Protein AF-A0A951FYC4-F1 (afdb_monomer)

Foldseek 3Di:
DDDDDDDDDDDDDDDDDDDDDDDDDDDDDDDDDDDDDPDDPDPPPDPPDDPPVCNVADLDPDDPPWDWFAFPLRFIDTHDPQKAWDDDDHRKTKIFRADPPPRHGAEIEIEHEDDPDDDLVCCQPCVQVVCVVVPKAPKDFPDWDGQRRHNFFGWIWTQIWIDDPPDTYGYTYIHTAGPPGD

Solvent-accessible surface area (backbone atoms only — not comparable to full-atom values): 11518 Å² total; per-residue (Å²): 142,82,88,82,78,90,80,86,82,86,81,88,83,79,88,86,83,90,78,90,83,83,87,86,80,90,83,82,88,80,88,76,86,75,75,86,71,80,82,72,82,71,72,74,76,75,77,84,66,71,56,78,96,46,58,86,63,58,54,55,84,72,60,92,78,46,47,77,39,65,24,72,80,71,26,60,46,77,39,56,71,85,46,42,78,49,94,62,62,93,47,35,28,33,34,33,32,60,37,85,88,79,69,42,60,55,36,38,38,38,41,32,58,78,85,72,91,60,40,62,84,47,35,76,54,47,54,61,55,49,42,49,73,76,64,39,40,76,75,40,81,77,44,69,51,59,81,41,57,41,66,42,28,36,27,15,36,28,32,36,32,36,30,53,102,85,51,58,43,36,33,40,44,28,44,42,45,36,72,69,80,126

Radius of gyration: 23.49 Å; Cα contacts (8 Å, |Δi|>4): 289; chains: 1; bounding box: 59×52×69 Å

pLDDT: mean 77.92, std 20.23, range [31.39, 98.19]

Sequence (182 aa):
MARKRMAWLIVLGCLLGAGCGTAATRSTTTRSARAPSPAASGTPPAASGTPPAFAWLRPEPPPPGWTLARLRAGNTLAVPPGWRRIRADAGTASAARVDAASGLIAEYLNATPQQGEETLQNWSRFRPDHNLDEGDRHEQVLAAARALRFRSGSGSCVIDRYRTSRAGYQEIACLVRGARGE

Secondary structure (DSSP, 8-state):
--PPPP---------------------------PPPPP----PPPP--PPPGGGTT--SSPPPTT-EEEEPTTS-EEEE-TT-EE----TT-EEEEEE-TTT-SEEEEEEEE---SS--TTTHHHHHHHHHHHTT-EEEEEEEEEEEEEETTEEEEEEEEEEE-SS-EEEEEEEEEEESS--

Mean predicted aligned error: 14.02 Å

Nearest PDB structures (foldseek):
  6h5o-assembly2_B  TM=5.290E-01  e=9.966E+00  Staphylococcus aureus subsp. aureus Mu50
  4o8s-assembly1_A  TM=3.476E-01  e=3.455E+00  Helicobacter pylori J99

Structure (mmCIF, N/CA/C/O backbone):
data_AF-A0A951FYC4-F1
#
_entry.id   AF-A0A951FYC4-F1
#
loop_
_atom_site.group_PDB
_atom_site.id
_atom_site.type_symbol
_atom_site.label_atom_id
_atom_site.label_alt_id
_atom_site.label_comp_id
_atom_site.label_asym_id
_atom_site.label_entity_id
_atom_site.label_seq_id
_atom_site.pdbx_PDB_ins_code
_atom_site.Cartn_x
_atom_site.Cartn_y
_atom_site.Cartn_z
_atom_site.occupancy
_atom_site.B_iso_or_equiv
_atom_site.auth_seq_id
_atom_site.auth_comp_id
_atom_site.auth_asym_id
_atom_site.auth_atom_id
_atom_site.pdbx_PDB_model_num
ATOM 1 N N . MET A 1 1 ? -7.152 5.915 -26.554 1.00 39.88 1 MET A N 1
ATOM 2 C CA . MET A 1 1 ? -8.381 5.628 -25.780 1.00 39.88 1 MET A CA 1
ATOM 3 C C . MET A 1 1 ? -8.757 4.175 -26.006 1.00 39.88 1 MET A C 1
ATOM 5 O O . MET A 1 1 ? -9.041 3.816 -27.135 1.00 39.88 1 MET A O 1
ATOM 9 N N . ALA A 1 2 ? -8.731 3.345 -24.969 1.00 32.06 2 ALA A N 1
ATOM 10 C CA . ALA A 1 2 ? -9.286 1.996 -25.013 1.00 32.06 2 ALA A CA 1
ATOM 11 C C . ALA A 1 2 ? -9.835 1.691 -23.617 1.00 32.06 2 ALA A C 1
ATOM 13 O O . ALA A 1 2 ? -9.082 1.528 -22.662 1.00 32.06 2 ALA A O 1
ATOM 14 N N . ARG A 1 3 ? -11.163 1.734 -23.494 1.00 40.56 3 ARG A N 1
ATOM 15 C CA . ARG A 1 3 ? -11.895 1.376 -22.279 1.00 40.56 3 ARG A CA 1
ATOM 16 C C . ARG A 1 3 ? -11.886 -0.149 -22.192 1.00 40.56 3 ARG A C 1
ATOM 18 O O . ARG A 1 3 ? -12.443 -0.785 -23.083 1.00 40.56 3 ARG A O 1
ATOM 25 N N . LYS A 1 4 ? -11.290 -0.739 -21.156 1.00 31.39 4 LYS A N 1
ATOM 26 C CA . LYS A 1 4 ? -11.557 -2.141 -20.813 1.00 31.39 4 LYS A CA 1
ATOM 27 C C . LYS A 1 4 ? -12.491 -2.163 -19.612 1.00 31.39 4 LYS A C 1
ATOM 29 O O . LYS A 1 4 ? -12.256 -1.502 -18.608 1.00 31.39 4 LYS A O 1
ATOM 34 N N . ARG A 1 5 ? -13.637 -2.790 -19.856 1.00 41.12 5 ARG A N 1
ATOM 35 C CA . ARG A 1 5 ? -14.834 -2.823 -19.025 1.00 41.12 5 ARG A CA 1
ATOM 36 C C . ARG A 1 5 ? -14.630 -3.798 -17.865 1.00 41.12 5 ARG A C 1
ATOM 38 O O . ARG A 1 5 ? -14.057 -4.862 -18.074 1.00 41.12 5 ARG A O 1
ATOM 45 N N . MET A 1 6 ? -15.156 -3.424 -16.699 1.00 38.31 6 MET A N 1
ATOM 46 C CA . MET A 1 6 ? -15.494 -4.326 -15.596 1.00 38.31 6 MET A CA 1
ATOM 47 C C . MET A 1 6 ? -16.263 -5.536 -16.133 1.00 38.31 6 MET A C 1
ATOM 49 O O . MET A 1 6 ? -17.254 -5.364 -16.845 1.00 38.31 6 MET A O 1
ATOM 53 N N . ALA A 1 7 ? -15.832 -6.733 -15.755 1.00 34.06 7 ALA A N 1
ATOM 54 C CA . ALA A 1 7 ? -16.628 -7.945 -15.854 1.00 34.06 7 ALA A CA 1
ATOM 55 C C . ALA A 1 7 ? -16.659 -8.579 -14.462 1.00 34.06 7 ALA A C 1
ATOM 57 O O . ALA A 1 7 ? -15.736 -9.273 -14.054 1.00 34.06 7 ALA A O 1
ATOM 58 N N . TRP A 1 8 ? -17.724 -8.260 -13.731 1.00 33.25 8 TRP A N 1
ATOM 59 C CA . TRP A 1 8 ? -18.180 -9.026 -12.582 1.00 33.25 8 TRP A CA 1
ATOM 60 C C . TRP A 1 8 ? -18.703 -10.365 -13.104 1.00 33.25 8 TRP A C 1
ATOM 62 O O . TRP A 1 8 ? -19.592 -10.373 -13.958 1.00 33.25 8 TRP A O 1
ATOM 72 N N . LEU A 1 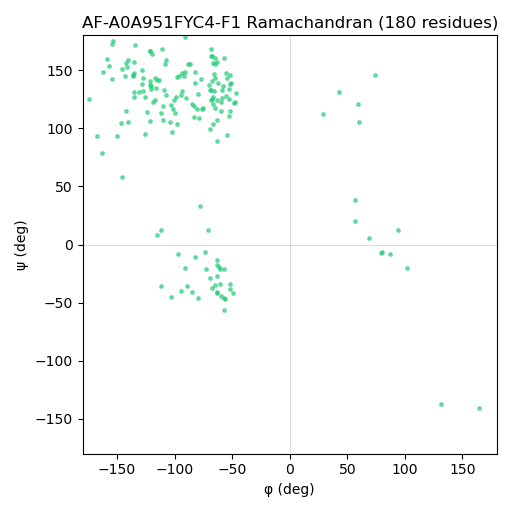9 ? -18.177 -11.482 -12.607 1.00 38.91 9 LEU A N 1
ATOM 73 C CA . LEU A 1 9 ? -18.797 -12.788 -12.803 1.00 38.91 9 LEU A CA 1
ATOM 74 C C . LEU A 1 9 ? -19.497 -13.197 -11.510 1.00 38.91 9 LEU A C 1
ATOM 76 O O . LEU A 1 9 ? -18.878 -13.563 -10.518 1.00 38.91 9 LEU A O 1
ATOM 80 N N . ILE A 1 10 ? -20.820 -13.091 -11.569 1.00 38.84 10 ILE A N 1
ATOM 81 C CA . ILE A 1 10 ? -21.780 -13.707 -10.661 1.00 38.84 10 ILE A CA 1
ATOM 82 C C . ILE A 1 10 ? -21.709 -15.219 -10.892 1.00 38.84 10 ILE A C 1
ATOM 84 O O . ILE A 1 10 ? -21.934 -15.667 -12.016 1.00 38.84 10 ILE A O 1
ATOM 88 N N . VAL A 1 11 ? -21.468 -16.009 -9.843 1.00 41.84 11 VAL A N 1
ATOM 89 C CA . VAL A 1 11 ? -21.809 -17.437 -9.855 1.00 41.84 11 VAL A CA 1
ATOM 90 C C . VAL A 1 11 ? -22.976 -17.663 -8.908 1.00 41.84 11 VAL A C 1
ATOM 92 O O . VAL A 1 11 ? -22.861 -17.609 -7.687 1.00 41.84 11 VAL A O 1
ATOM 95 N N . LEU A 1 12 ? -24.123 -17.898 -9.537 1.00 40.50 12 LEU A N 1
ATOM 96 C CA . LEU A 1 12 ? -25.346 -18.415 -8.954 1.00 40.50 12 LEU A CA 1
ATOM 97 C C . LEU A 1 12 ? -25.193 -19.943 -8.831 1.00 40.50 12 LEU A C 1
ATOM 99 O O . LEU A 1 12 ? -25.065 -20.626 -9.845 1.00 40.50 12 LEU A O 1
ATOM 103 N N . GLY A 1 13 ? -25.202 -20.476 -7.609 1.00 34.25 13 GLY A N 1
ATOM 104 C CA . GLY A 1 13 ? -25.234 -21.915 -7.331 1.00 34.25 13 GLY A CA 1
ATOM 105 C C . GLY A 1 13 ? -26.465 -22.260 -6.498 1.00 34.25 13 GLY A C 1
ATOM 106 O O . GLY A 1 13 ? -26.537 -21.920 -5.322 1.00 34.25 13 GLY A O 1
ATOM 107 N N . CYS A 1 14 ? -27.452 -22.880 -7.137 1.00 33.66 14 CYS A N 1
ATOM 108 C CA . CYS A 1 14 ? -28.755 -23.254 -6.593 1.00 33.66 14 CYS A CA 1
ATOM 109 C C . CYS A 1 14 ? -28.760 -24.702 -6.053 1.00 33.66 14 CYS A C 1
ATOM 111 O O . CYS A 1 14 ? -28.178 -25.567 -6.701 1.00 33.66 14 CYS A O 1
ATOM 113 N N . LEU A 1 15 ? -29.565 -24.937 -4.995 1.00 42.94 15 LEU A N 1
ATOM 114 C CA . LEU A 1 15 ? -30.260 -26.198 -4.622 1.00 42.94 15 LEU A CA 1
ATOM 115 C C . LEU A 1 15 ? -29.380 -27.334 -4.036 1.00 42.94 15 LEU A C 1
ATOM 117 O O . LEU A 1 15 ? -28.251 -27.518 -4.452 1.00 42.94 15 LEU A O 1
ATOM 121 N N . LEU A 1 16 ? -29.784 -28.198 -3.094 1.00 44.47 16 LEU A N 1
ATOM 122 C CA . LEU A 1 16 ? -31.005 -28.489 -2.325 1.00 44.47 16 LEU A CA 1
ATOM 123 C C . LEU A 1 16 ? -30.555 -29.339 -1.113 1.00 44.47 16 LEU A C 1
ATOM 125 O O . LEU A 1 16 ? -29.640 -30.148 -1.239 1.00 44.47 16 LEU A O 1
ATOM 129 N N . GLY A 1 17 ? -31.228 -29.226 0.031 1.00 40.28 17 GLY A N 1
ATOM 130 C CA . GLY A 1 17 ? -31.006 -30.112 1.175 1.00 40.28 17 GLY A CA 1
ATOM 131 C C . GLY A 1 17 ? -32.162 -30.019 2.159 1.00 40.28 17 GLY A C 1
ATOM 132 O O . GLY A 1 17 ? -32.085 -29.298 3.147 1.00 40.28 17 GLY A O 1
ATOM 133 N N . ALA A 1 18 ? -33.262 -30.699 1.836 1.00 50.31 18 ALA A N 1
ATOM 134 C CA . ALA A 1 18 ? -34.419 -30.847 2.705 1.00 50.31 18 ALA A CA 1
ATOM 135 C C . ALA A 1 18 ? -34.077 -31.745 3.905 1.00 50.31 18 ALA A C 1
ATOM 137 O O . ALA A 1 18 ? -33.536 -32.835 3.736 1.00 50.31 18 ALA A O 1
ATOM 138 N N . GLY A 1 19 ? -34.451 -31.310 5.106 1.00 41.88 19 GLY A N 1
ATOM 139 C CA . GLY A 1 19 ? -34.405 -32.117 6.321 1.00 41.88 19 GLY A CA 1
ATOM 140 C C . GLY A 1 19 ? -35.500 -31.669 7.280 1.00 41.88 19 GLY A C 1
ATOM 141 O O . GLY A 1 19 ? -35.320 -30.717 8.033 1.00 41.88 19 GLY A O 1
ATOM 142 N N . CYS A 1 20 ? -36.656 -32.332 7.209 1.00 47.81 20 CYS A N 1
ATOM 143 C CA . CYS A 1 20 ? -37.725 -32.242 8.201 1.00 47.81 20 CYS A CA 1
ATOM 144 C C . CYS A 1 20 ? -37.296 -32.933 9.503 1.00 47.81 20 CYS A C 1
ATOM 146 O O . CYS A 1 20 ? -36.778 -34.045 9.472 1.00 47.81 20 CYS A O 1
ATOM 148 N N . GLY A 1 21 ? -37.591 -32.311 10.642 1.00 40.31 21 GLY A N 1
ATOM 149 C CA . GLY A 1 21 ? -37.465 -32.924 11.962 1.00 40.31 21 GLY A CA 1
ATOM 150 C C . GLY A 1 21 ? -38.166 -32.073 13.013 1.00 40.31 21 GLY A C 1
ATOM 151 O O . GLY A 1 21 ? -37.601 -31.114 13.528 1.00 40.31 21 GLY A O 1
ATOM 152 N N . THR A 1 22 ? -39.427 -32.389 13.292 1.00 53.50 22 THR A N 1
ATOM 153 C CA . THR A 1 22 ? -40.259 -31.729 14.303 1.00 53.50 22 THR A CA 1
ATOM 154 C C . THR A 1 22 ? -40.006 -32.258 15.715 1.00 53.50 22 THR A C 1
ATOM 156 O O . THR A 1 22 ? -39.972 -33.463 15.925 1.00 53.50 22 THR A O 1
ATOM 159 N N . ALA A 1 23 ? -39.983 -31.308 16.655 1.00 48.22 23 ALA A N 1
ATOM 160 C CA . ALA A 1 23 ? -40.549 -31.331 18.009 1.00 48.22 23 ALA A CA 1
ATOM 161 C C . ALA A 1 23 ? -40.102 -32.395 19.037 1.00 48.22 23 ALA A C 1
ATOM 163 O O . ALA A 1 23 ? -40.441 -33.566 18.937 1.00 48.22 23 ALA A O 1
ATOM 164 N N . ALA A 1 24 ? -39.572 -31.913 20.169 1.00 46.91 24 ALA A N 1
ATOM 165 C CA . ALA A 1 24 ? -40.014 -32.349 21.497 1.00 46.91 24 ALA A CA 1
ATOM 166 C C . ALA A 1 24 ? -39.738 -31.261 22.549 1.00 46.91 24 ALA A C 1
ATOM 168 O O . ALA A 1 24 ? -38.753 -30.530 22.496 1.00 46.91 24 ALA A O 1
ATOM 169 N N . THR A 1 25 ? -40.674 -31.140 23.482 1.00 49.16 25 THR A N 1
ATOM 170 C CA . THR A 1 25 ? -40.820 -30.074 24.476 1.00 49.16 25 THR A CA 1
ATOM 171 C C . THR A 1 25 ? -40.233 -30.500 25.828 1.00 49.16 25 THR A C 1
ATOM 173 O O . THR A 1 25 ? -40.405 -31.648 26.206 1.00 49.16 25 THR A O 1
ATOM 176 N N . ARG A 1 26 ? -39.632 -29.531 26.545 1.00 52.72 26 ARG A N 1
ATOM 177 C CA . ARG A 1 26 ? -39.390 -29.398 28.009 1.00 52.72 26 ARG A CA 1
ATOM 178 C C . ARG A 1 26 ? -38.911 -30.624 28.809 1.00 52.72 26 ARG A C 1
ATOM 180 O O . ARG A 1 26 ? -39.625 -31.610 28.919 1.00 52.72 26 ARG A O 1
ATOM 187 N N . SER A 1 27 ? -37.860 -30.423 29.615 1.00 47.81 27 SER A N 1
ATOM 188 C CA . SER A 1 27 ? -37.965 -30.457 31.091 1.00 47.81 27 SER A CA 1
ATOM 189 C C . SER A 1 27 ? -36.658 -30.064 31.801 1.00 47.81 27 SER A C 1
ATOM 191 O O . SER A 1 27 ? -35.603 -30.634 31.567 1.00 47.81 27 SER A O 1
ATOM 193 N N . THR A 1 28 ? -36.804 -29.068 32.677 1.00 44.47 28 THR A N 1
ATOM 194 C CA . THR A 1 28 ? -36.342 -29.023 34.076 1.00 44.47 28 THR A CA 1
ATOM 195 C C . THR A 1 28 ? -34.848 -29.161 34.405 1.00 44.47 28 THR A C 1
ATOM 197 O O . THR A 1 28 ? -34.277 -30.240 34.471 1.00 44.47 28 THR A O 1
ATOM 200 N N . THR A 1 29 ? -34.277 -28.004 34.750 1.00 51.00 29 THR A N 1
ATOM 201 C CA . THR A 1 29 ? -33.436 -27.721 35.925 1.00 51.00 29 THR A CA 1
ATOM 202 C C . THR A 1 29 ? -32.599 -28.863 36.511 1.00 51.00 29 THR A C 1
ATOM 204 O O . THR A 1 29 ? -33.091 -29.705 37.258 1.00 51.00 29 THR A O 1
ATOM 207 N N . THR A 1 30 ? -31.276 -28.743 36.394 1.00 51.38 30 THR A N 1
ATOM 208 C CA . THR A 1 30 ? -30.379 -29.134 37.491 1.00 51.38 30 THR A CA 1
ATOM 209 C C . THR A 1 30 ? -29.249 -28.117 37.595 1.00 51.38 30 THR A C 1
ATOM 211 O O . THR A 1 30 ? -28.349 -28.037 36.763 1.00 51.38 30 THR A O 1
ATOM 214 N N . ARG A 1 31 ? -29.347 -27.274 38.623 1.00 54.66 31 ARG A N 1
ATOM 215 C CA . ARG A 1 31 ? -28.331 -26.309 39.038 1.00 54.66 31 ARG A CA 1
ATOM 216 C C . ARG A 1 31 ? -27.149 -27.091 39.613 1.00 54.66 31 ARG A C 1
ATOM 218 O O . ARG A 1 31 ? -27.204 -27.502 40.767 1.00 54.66 31 ARG A O 1
ATOM 225 N N . SER A 1 32 ? -26.100 -27.300 38.820 1.00 59.19 32 SER A N 1
ATOM 226 C CA . SER A 1 32 ? -24.826 -27.811 39.331 1.00 59.19 32 SER A CA 1
ATOM 227 C C . SER A 1 32 ? -24.019 -26.639 39.888 1.00 59.19 32 SER A C 1
ATOM 229 O O . SER A 1 32 ? -23.606 -25.741 39.152 1.00 59.19 32 SER A O 1
ATOM 231 N N . ALA A 1 33 ? -23.872 -26.604 41.211 1.00 59.19 33 ALA A N 1
ATOM 232 C CA . ALA A 1 33 ? -23.039 -25.637 41.905 1.00 59.19 33 ALA A CA 1
ATOM 233 C C . ALA A 1 33 ? -21.568 -25.900 41.550 1.00 59.19 33 ALA A C 1
ATOM 235 O O . ALA A 1 33 ? -20.957 -26.845 42.045 1.00 59.19 33 ALA A O 1
ATOM 236 N N . ARG A 1 34 ? -20.995 -25.065 40.676 1.00 52.12 34 ARG A N 1
ATOM 237 C CA . ARG A 1 34 ? -19.552 -25.050 40.427 1.00 52.12 34 ARG A CA 1
ATOM 238 C C . ARG A 1 34 ? -18.886 -24.197 41.504 1.00 52.12 34 ARG A C 1
ATOM 240 O O . ARG A 1 34 ? -19.194 -23.016 41.640 1.00 52.12 34 ARG A O 1
ATOM 247 N N . ALA A 1 35 ? -17.995 -24.824 42.265 1.00 62.28 35 ALA A N 1
ATOM 248 C CA . ALA A 1 35 ? -17.129 -24.178 43.243 1.00 62.28 35 ALA A CA 1
ATOM 249 C C . ALA A 1 35 ? -16.359 -22.991 42.621 1.00 62.28 35 ALA A C 1
ATOM 251 O O . ALA A 1 35 ? -15.985 -23.066 41.444 1.00 62.28 35 ALA A O 1
ATOM 252 N N . PRO A 1 36 ? -16.091 -21.912 43.379 1.00 53.03 36 PRO A N 1
ATOM 253 C CA . PRO A 1 36 ? -15.273 -20.813 42.887 1.00 53.03 36 PRO A CA 1
ATOM 254 C C . PRO A 1 36 ? -13.847 -21.317 42.637 1.00 53.03 36 PRO A C 1
ATOM 256 O O . PRO A 1 36 ? -13.161 -21.776 43.548 1.00 53.03 36 PRO A O 1
ATOM 259 N N . SER A 1 37 ? -13.406 -21.261 41.381 1.00 58.69 37 SER A N 1
ATOM 260 C CA . SER A 1 37 ? -11.986 -21.389 41.051 1.00 58.69 37 SER A CA 1
ATOM 261 C C . SER A 1 37 ? -11.246 -20.159 41.590 1.00 58.69 37 SER A C 1
ATOM 263 O O . SER A 1 37 ? -11.798 -19.058 41.509 1.00 58.69 37 SER A O 1
ATOM 265 N N . PRO A 1 38 ? -10.027 -20.307 42.139 1.00 53.44 38 PRO A N 1
ATOM 266 C CA . PRO A 1 38 ? -9.243 -19.160 42.569 1.00 53.44 38 PRO A CA 1
ATOM 267 C C . PRO A 1 38 ? -9.013 -18.249 41.365 1.00 53.44 38 PRO A C 1
ATOM 269 O O . PRO A 1 38 ? -8.685 -18.719 40.273 1.00 53.44 38 PRO A O 1
ATOM 272 N N . ALA A 1 39 ? -9.241 -16.951 41.565 1.00 54.62 39 ALA A N 1
ATOM 273 C CA . ALA A 1 39 ? -8.958 -15.930 40.576 1.00 54.62 39 ALA A CA 1
ATOM 274 C C . ALA A 1 39 ? -7.501 -16.087 40.127 1.00 54.62 39 ALA A C 1
ATOM 276 O O . ALA A 1 39 ? -6.573 -15.852 40.898 1.00 54.62 39 ALA A O 1
ATOM 277 N N . ALA A 1 40 ? -7.306 -16.518 38.880 1.00 58.69 40 ALA A N 1
ATOM 278 C CA . ALA A 1 40 ? -6.031 -16.349 38.222 1.00 58.69 40 ALA A CA 1
ATOM 279 C C . ALA A 1 40 ? -5.778 -14.842 38.190 1.00 58.69 40 ALA A C 1
ATOM 281 O O . ALA A 1 40 ? -6.546 -14.099 37.575 1.00 58.69 40 ALA A O 1
ATOM 282 N N . SER A 1 41 ? -4.743 -14.397 38.899 1.00 52.25 41 SER A N 1
ATOM 283 C CA . SER A 1 41 ? -4.171 -13.068 38.745 1.00 52.25 41 SER A CA 1
ATOM 284 C C . SER A 1 41 ? -3.812 -12.907 37.274 1.00 52.25 41 SER A C 1
ATOM 286 O O . SER A 1 41 ? -2.773 -13.381 36.819 1.00 52.25 41 SER A O 1
ATOM 288 N N . GLY A 1 42 ? -4.729 -12.323 36.506 1.00 47.38 42 GLY A N 1
ATOM 289 C CA . GLY A 1 42 ? -4.512 -12.029 35.107 1.00 47.38 42 GLY A CA 1
ATOM 290 C C . GLY A 1 42 ? -3.377 -11.029 35.034 1.00 47.38 42 GLY A C 1
ATOM 291 O O . GLY A 1 42 ? -3.554 -9.863 35.381 1.00 47.38 42 GLY A O 1
ATOM 292 N N . THR A 1 43 ? -2.206 -11.480 34.592 1.00 55.97 43 THR A N 1
ATOM 293 C CA . THR A 1 43 ? -1.240 -10.581 33.972 1.00 55.97 43 THR A CA 1
ATOM 294 C C . THR A 1 43 ? -2.025 -9.772 32.938 1.00 55.97 43 THR A C 1
ATOM 296 O O . THR A 1 43 ? -2.684 -10.390 32.093 1.00 55.97 43 THR A O 1
ATOM 299 N N . PRO A 1 44 ? -2.053 -8.428 33.016 1.00 53.16 44 PRO A N 1
ATOM 300 C CA . PRO A 1 44 ? -2.730 -7.644 31.996 1.00 53.16 44 PRO A CA 1
ATOM 301 C C . PRO A 1 44 ? -2.172 -8.078 30.637 1.00 53.16 44 PRO A C 1
ATOM 303 O O . PRO A 1 44 ? -0.952 -8.250 30.528 1.00 53.16 44 PRO A O 1
ATOM 306 N N . PRO A 1 45 ? -3.023 -8.326 29.623 1.00 54.34 45 PRO A N 1
ATOM 307 C CA . PRO A 1 45 ? -2.525 -8.678 28.305 1.00 54.34 45 PRO A CA 1
ATOM 308 C C . PRO A 1 45 ? -1.523 -7.601 27.904 1.00 54.34 45 PRO A C 1
ATOM 310 O O . PRO A 1 45 ? -1.835 -6.409 27.983 1.00 54.34 45 PRO A O 1
ATOM 313 N N . ALA A 1 46 ? -0.304 -8.020 27.550 1.00 53.62 46 ALA A N 1
ATOM 314 C CA . ALA A 1 46 ? 0.695 -7.114 27.010 1.00 53.62 46 ALA A CA 1
ATOM 315 C C . ALA A 1 46 ? 0.003 -6.288 25.926 1.00 53.62 46 ALA A C 1
ATOM 317 O O . ALA A 1 46 ? -0.624 -6.862 25.032 1.00 53.62 46 ALA A O 1
ATOM 318 N N . ALA A 1 47 ? 0.028 -4.960 26.061 1.00 55.25 47 ALA A N 1
ATOM 319 C CA . ALA A 1 47 ? -0.586 -4.084 25.080 1.00 55.25 47 ALA A CA 1
ATOM 320 C C . ALA A 1 47 ? -0.040 -4.489 23.708 1.00 55.25 47 ALA A C 1
ATOM 322 O O . ALA A 1 47 ? 1.169 -4.418 23.484 1.00 55.25 47 ALA A O 1
ATOM 323 N N . SER A 1 48 ? -0.916 -4.988 22.833 1.00 60.25 48 SER A N 1
ATOM 324 C CA . SER A 1 48 ? -0.560 -5.401 21.481 1.00 60.25 48 SER A CA 1
ATOM 325 C C . SER A 1 48 ? -0.064 -4.173 20.725 1.00 60.25 48 SER A C 1
ATOM 327 O O . SER A 1 48 ? -0.850 -3.423 20.147 1.00 60.25 48 SER A O 1
ATOM 329 N N . GLY A 1 49 ? 1.238 -3.915 20.809 1.00 67.62 49 GLY A N 1
ATOM 330 C CA . GLY A 1 49 ? 1.886 -2.819 20.113 1.00 67.62 49 GLY A CA 1
ATOM 331 C C . GLY A 1 49 ? 1.816 -3.027 18.604 1.00 67.62 49 GLY A C 1
ATOM 332 O O . GLY A 1 49 ? 1.708 -4.154 18.114 1.00 67.62 49 GLY A O 1
ATOM 333 N N . THR A 1 50 ? 1.890 -1.930 17.853 1.00 79.25 50 THR A N 1
ATOM 334 C CA . THR A 1 50 ? 2.066 -1.993 16.401 1.00 79.25 50 THR A CA 1
ATOM 335 C C . THR A 1 50 ? 3.325 -2.812 16.085 1.00 79.25 50 THR A C 1
ATOM 337 O O . THR A 1 50 ? 4.382 -2.499 16.640 1.00 79.25 50 THR A O 1
ATOM 340 N N . PRO A 1 51 ? 3.258 -3.840 15.212 1.00 85.56 51 PRO A N 1
ATOM 341 C CA . PRO A 1 51 ? 4.435 -4.634 14.869 1.00 85.56 51 PRO A CA 1
ATOM 342 C C . PRO A 1 51 ? 5.582 -3.748 14.358 1.00 85.56 51 PRO A C 1
ATOM 344 O O . PRO A 1 51 ? 5.298 -2.755 13.682 1.00 85.56 51 PRO A O 1
ATOM 347 N N . PRO A 1 52 ? 6.863 -4.095 14.600 1.00 89.12 52 PRO A N 1
ATOM 348 C CA . PRO A 1 52 ? 8.003 -3.235 14.257 1.00 89.12 52 PRO A CA 1
ATOM 349 C C . PRO A 1 52 ? 8.011 -2.741 12.804 1.00 89.12 52 PRO A C 1
ATOM 351 O O . PRO A 1 52 ? 8.289 -1.571 12.552 1.00 89.12 52 PRO A O 1
ATOM 354 N N . ALA A 1 53 ? 7.606 -3.594 11.856 1.00 91.25 53 ALA A N 1
ATOM 355 C CA . ALA A 1 53 ? 7.493 -3.258 10.433 1.00 91.25 53 ALA A CA 1
ATOM 356 C C . ALA A 1 53 ? 6.503 -2.114 10.130 1.00 91.25 53 ALA A C 1
ATOM 358 O O . ALA A 1 53 ? 6.600 -1.464 9.092 1.00 91.25 53 ALA A O 1
ATOM 359 N N . PHE A 1 54 ? 5.566 -1.848 11.041 1.00 89.62 54 PHE A N 1
ATOM 360 C CA . PHE A 1 54 ? 4.565 -0.789 10.946 1.00 89.62 54 PHE A CA 1
ATOM 361 C C . PHE A 1 54 ? 4.733 0.288 12.027 1.00 89.62 54 PHE A C 1
ATOM 363 O O . PHE A 1 54 ? 3.885 1.164 12.132 1.00 89.62 54 PHE A O 1
ATOM 370 N N . ALA A 1 55 ? 5.807 0.280 12.827 1.00 87.31 55 ALA A N 1
ATOM 371 C CA . ALA A 1 55 ? 6.000 1.246 13.920 1.00 87.31 55 ALA A CA 1
ATOM 372 C C . ALA A 1 55 ? 6.128 2.713 13.445 1.00 87.31 55 ALA A C 1
ATOM 374 O O . ALA A 1 55 ? 5.950 3.651 14.225 1.00 87.31 55 ALA A O 1
ATOM 375 N N . TRP A 1 56 ? 6.419 2.917 12.158 1.00 83.06 56 TRP A N 1
ATOM 376 C CA . TRP A 1 56 ? 6.403 4.225 11.497 1.00 83.06 56 TRP A CA 1
ATOM 377 C C . TRP A 1 56 ? 4.980 4.763 11.271 1.00 83.06 56 TRP A C 1
ATOM 379 O O . TRP A 1 56 ? 4.801 5.972 11.124 1.00 83.06 56 TRP A O 1
ATOM 389 N N . LEU A 1 57 ? 3.963 3.894 11.263 1.00 82.19 57 LEU A N 1
ATOM 390 C CA . LEU A 1 57 ? 2.565 4.287 11.156 1.00 82.19 57 LEU A CA 1
ATOM 391 C C . LEU A 1 57 ? 2.077 4.786 12.518 1.00 82.19 57 LEU A C 1
ATOM 393 O O . LEU A 1 57 ? 1.870 4.006 13.450 1.00 82.19 57 LEU A O 1
ATOM 397 N N . ARG A 1 58 ? 1.858 6.099 12.621 1.00 81.94 58 ARG A N 1
ATOM 398 C CA . ARG A 1 58 ? 1.349 6.745 13.834 1.00 81.94 58 ARG A CA 1
ATOM 399 C C . ARG A 1 58 ? -0.021 7.376 13.583 1.00 81.94 58 ARG A C 1
ATOM 401 O O . ARG A 1 58 ? -0.182 8.077 12.584 1.00 81.94 58 ARG A O 1
ATOM 408 N N . PRO A 1 59 ? -1.004 7.201 14.484 1.00 83.94 59 PRO A N 1
ATOM 409 C CA . PRO A 1 59 ? -2.313 7.848 14.385 1.00 83.94 59 PRO A CA 1
ATOM 410 C C . PRO A 1 59 ? -2.288 9.326 14.827 1.00 83.94 59 PRO A C 1
ATOM 412 O O . PRO A 1 59 ? -3.259 9.833 15.379 1.00 83.94 59 PRO A O 1
ATOM 415 N N . GLU A 1 60 ? -1.182 10.023 14.587 1.00 84.69 60 GLU A N 1
ATOM 416 C CA . GLU A 1 60 ? -0.919 11.399 15.016 1.00 84.69 60 GLU A CA 1
ATOM 417 C C . GLU A 1 60 ? -0.906 12.343 13.798 1.00 84.69 60 GLU A C 1
ATOM 419 O O . GLU A 1 60 ? -0.914 11.881 12.649 1.00 84.69 60 GLU A O 1
ATOM 424 N N . PRO A 1 61 ? -0.927 13.677 13.989 1.00 84.56 61 PRO A N 1
ATOM 425 C CA . PRO A 1 61 ? -0.602 14.606 12.913 1.00 84.56 61 PRO A CA 1
ATOM 426 C C . PRO A 1 61 ? 0.748 14.243 12.275 1.00 84.56 61 PRO A C 1
ATOM 428 O O . PRO A 1 61 ? 1.683 13.888 12.996 1.00 84.56 61 PRO A O 1
ATOM 431 N N . PRO A 1 62 ? 0.869 14.305 10.938 1.00 83.19 62 PRO A N 1
ATOM 432 C CA . PRO A 1 62 ? 2.113 13.934 10.290 1.00 83.19 62 PRO A CA 1
ATOM 433 C C . PRO A 1 62 ? 3.229 14.925 10.680 1.00 83.19 62 PRO A C 1
ATOM 435 O O . PRO A 1 62 ? 2.940 16.113 10.867 1.00 83.19 62 PRO A O 1
ATOM 438 N N . PRO A 1 63 ? 4.491 14.471 10.798 1.00 84.56 63 PRO A N 1
ATOM 439 C CA . PRO A 1 63 ? 5.608 15.359 11.100 1.00 84.56 63 PRO A CA 1
ATOM 440 C C . PRO A 1 63 ? 5.750 16.493 10.068 1.00 84.56 63 PRO A C 1
ATOM 442 O O . PRO A 1 63 ? 5.275 16.361 8.933 1.00 84.56 63 PRO A O 1
ATOM 445 N N . PRO A 1 64 ? 6.450 17.591 10.407 1.00 86.88 64 PRO A N 1
ATOM 446 C CA . PRO A 1 64 ? 6.754 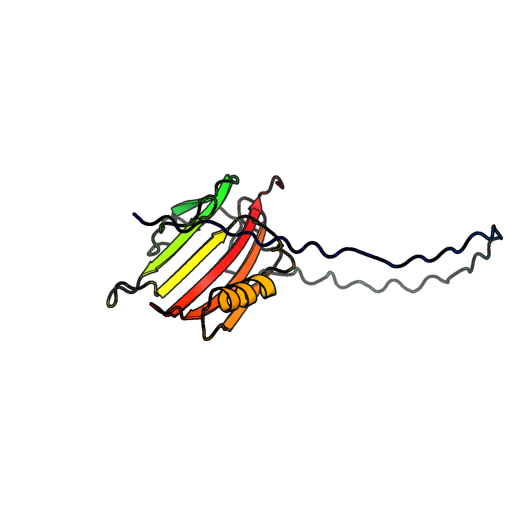18.646 9.445 1.00 86.88 64 PRO A CA 1
ATOM 447 C C . PRO A 1 64 ? 7.382 18.093 8.155 1.00 86.88 64 PRO A C 1
ATOM 449 O O . PRO A 1 64 ? 8.217 17.190 8.191 1.00 86.88 64 PRO A O 1
ATOM 452 N N . GLY A 1 65 ? 6.962 18.626 7.004 1.00 85.00 65 GLY A N 1
ATOM 453 C CA . GLY A 1 65 ? 7.452 18.217 5.680 1.00 85.00 65 GLY A CA 1
ATOM 454 C C . GLY A 1 65 ? 6.718 17.032 5.039 1.00 85.00 65 GLY A C 1
ATOM 455 O O . GLY A 1 65 ? 6.930 16.755 3.861 1.00 85.00 65 GLY A O 1
ATOM 456 N N . TRP A 1 66 ? 5.828 16.357 5.765 1.00 89.12 66 TRP A N 1
ATOM 457 C CA . TRP A 1 66 ? 4.954 15.329 5.198 1.00 89.12 66 TRP A CA 1
ATOM 458 C C . TRP A 1 66 ? 3.729 15.958 4.533 1.00 89.12 66 TRP A C 1
ATOM 460 O O . TRP A 1 66 ? 3.208 16.979 4.984 1.00 89.12 66 TRP A O 1
ATOM 470 N N . THR A 1 67 ? 3.219 15.312 3.486 1.00 87.81 67 THR A N 1
ATOM 471 C CA . THR A 1 67 ? 1.965 15.728 2.838 1.00 87.81 67 THR A CA 1
ATOM 472 C C . THR A 1 67 ? 0.837 14.752 3.154 1.00 87.81 67 THR A C 1
ATOM 474 O O . THR A 1 67 ? 1.074 13.612 3.546 1.00 87.81 67 THR A O 1
ATOM 477 N N . LEU A 1 68 ? -0.414 15.194 3.013 1.00 86.06 68 LEU A N 1
ATOM 478 C CA . LEU A 1 68 ? -1.586 14.341 3.209 1.00 86.06 68 LEU A CA 1
ATOM 479 C C . LEU A 1 68 ? -2.239 14.017 1.864 1.00 86.06 68 LEU A C 1
ATOM 481 O O . LEU A 1 68 ? -2.581 14.913 1.092 1.00 86.06 68 LEU A O 1
ATOM 485 N N . ALA A 1 69 ? -2.471 12.732 1.607 1.00 84.12 69 ALA A N 1
ATOM 486 C CA . ALA A 1 69 ? -3.312 12.258 0.518 1.00 84.12 69 ALA A CA 1
ATOM 487 C C . ALA A 1 69 ? -4.686 11.865 1.074 1.00 84.12 69 ALA A C 1
ATOM 489 O O . ALA A 1 69 ? -4.788 11.066 2.003 1.00 84.12 69 ALA A O 1
ATOM 490 N N . ARG A 1 70 ? -5.755 12.451 0.529 1.00 82.31 70 ARG A N 1
ATOM 491 C CA . ARG A 1 70 ? -7.126 12.209 0.991 1.00 82.31 70 ARG A CA 1
ATOM 492 C C . ARG A 1 70 ? -7.782 11.092 0.185 1.00 82.31 70 ARG A C 1
ATOM 494 O O . ARG A 1 70 ? -7.745 11.115 -1.042 1.00 82.31 70 ARG A O 1
ATOM 501 N N . LEU A 1 71 ? -8.405 10.159 0.891 1.00 81.38 71 LEU A N 1
ATOM 502 C CA . LEU A 1 71 ? -9.276 9.128 0.346 1.00 81.38 71 LEU A CA 1
ATOM 503 C C . LEU A 1 71 ? -10.705 9.676 0.237 1.00 81.38 71 LEU A C 1
ATOM 505 O O . LEU A 1 71 ? -11.093 10.573 0.992 1.00 81.38 71 LEU A O 1
ATOM 509 N N . ARG A 1 72 ? -11.519 9.120 -0.671 1.00 73.62 72 ARG A N 1
ATOM 510 C CA . ARG A 1 72 ? -12.911 9.587 -0.856 1.00 73.62 72 ARG A CA 1
ATOM 511 C C . ARG A 1 72 ? -13.762 9.439 0.407 1.00 73.62 72 ARG A C 1
ATOM 513 O O . ARG A 1 72 ? -14.534 10.340 0.700 1.00 73.62 72 ARG A O 1
ATOM 520 N N . ALA A 1 73 ? -13.524 8.396 1.201 1.00 64.81 73 ALA A N 1
ATOM 521 C CA . ALA A 1 73 ? -14.183 8.151 2.489 1.00 64.81 73 ALA A CA 1
ATOM 522 C C . ALA A 1 73 ? -13.758 9.125 3.618 1.00 64.81 73 ALA A C 1
ATOM 524 O O . ALA A 1 73 ? -13.979 8.870 4.797 1.00 64.81 73 ALA A O 1
ATOM 525 N N . GLY A 1 74 ? -13.057 10.221 3.300 1.00 69.31 74 GLY A N 1
ATOM 526 C CA . GLY A 1 74 ? -12.594 11.212 4.278 1.00 69.31 74 GLY A CA 1
ATOM 527 C C . GLY A 1 74 ? -11.320 10.824 5.036 1.00 69.31 74 GLY A C 1
ATOM 528 O O . GLY A 1 74 ? -10.762 11.669 5.739 1.00 69.31 74 GLY A O 1
ATOM 529 N N . ASN A 1 75 ? -10.826 9.598 4.846 1.00 76.62 75 ASN A N 1
ATOM 530 C CA . ASN A 1 75 ? -9.560 9.139 5.410 1.00 76.62 75 ASN A CA 1
ATOM 531 C C . ASN A 1 75 ? -8.366 9.876 4.800 1.00 76.62 75 ASN A C 1
ATOM 533 O O . ASN A 1 75 ? -8.424 10.384 3.679 1.00 76.62 75 ASN A O 1
ATOM 537 N N . THR A 1 76 ? -7.260 9.920 5.533 1.00 79.25 76 THR A N 1
ATOM 538 C CA . THR A 1 76 ? -6.025 10.568 5.091 1.00 79.25 76 THR A CA 1
ATOM 539 C C . THR A 1 76 ? -4.839 9.647 5.287 1.00 79.25 76 THR A C 1
ATOM 541 O O . THR A 1 76 ? -4.629 9.134 6.385 1.00 79.25 76 THR A O 1
ATOM 544 N N . LEU A 1 77 ? -4.038 9.522 4.239 1.00 81.12 77 LEU A N 1
ATOM 545 C CA . LEU A 1 77 ? -2.744 8.866 4.233 1.00 81.12 77 LEU A CA 1
ATOM 546 C C . LEU A 1 77 ? -1.646 9.928 4.359 1.00 81.12 77 LEU A C 1
ATOM 548 O O . LEU A 1 77 ? -1.625 10.888 3.586 1.00 81.12 77 LEU A O 1
ATOM 552 N N . ALA A 1 78 ? -0.747 9.764 5.327 1.00 85.69 78 ALA A N 1
ATOM 553 C CA . ALA A 1 78 ? 0.444 10.597 5.441 1.00 85.69 78 ALA A CA 1
ATOM 554 C C . ALA A 1 78 ? 1.513 10.105 4.457 1.00 85.69 78 ALA A C 1
ATOM 556 O O . ALA A 1 78 ? 1.816 8.916 4.410 1.00 85.69 78 ALA A O 1
ATOM 557 N N . VAL A 1 79 ? 2.064 11.022 3.665 1.00 85.38 79 VAL A N 1
ATOM 558 C CA . VAL A 1 79 ? 3.056 10.748 2.624 1.00 85.38 79 VAL A CA 1
ATOM 559 C C . VAL A 1 79 ? 4.410 11.314 3.072 1.00 85.38 79 VAL A C 1
ATOM 561 O O . VAL A 1 79 ? 4.492 12.531 3.288 1.00 85.38 79 VAL A O 1
ATOM 564 N N . PRO A 1 80 ? 5.451 10.469 3.219 1.00 80.69 80 PRO A N 1
ATOM 565 C CA . PRO A 1 80 ? 6.769 10.908 3.668 1.00 80.69 80 PRO A CA 1
ATOM 566 C C . PRO A 1 80 ? 7.446 11.897 2.703 1.00 80.69 80 PRO A C 1
ATOM 568 O O . PRO A 1 80 ? 7.167 11.879 1.500 1.00 80.69 80 PRO A O 1
ATOM 571 N N . PRO A 1 81 ? 8.402 12.715 3.183 1.00 85.44 81 PRO A N 1
ATOM 572 C CA . PRO A 1 81 ? 9.310 13.459 2.318 1.00 85.44 81 PRO A CA 1
ATOM 573 C C . PRO A 1 81 ? 10.037 12.530 1.334 1.00 85.44 81 PRO A C 1
ATOM 575 O O . PRO A 1 81 ? 10.384 11.398 1.666 1.00 85.44 81 PRO A O 1
ATOM 578 N N . GLY A 1 82 ? 10.260 13.004 0.107 1.00 87.38 82 GLY A N 1
ATOM 579 C CA . GLY A 1 82 ? 10.885 12.211 -0.962 1.00 87.38 82 GLY A CA 1
ATOM 580 C C . GLY A 1 82 ? 9.944 11.216 -1.652 1.00 87.38 82 GLY A C 1
ATOM 581 O O . GLY A 1 82 ? 10.311 10.643 -2.677 1.00 87.38 82 GLY A O 1
ATOM 582 N N . TRP A 1 83 ? 8.720 11.047 -1.149 1.00 91.94 83 TRP A N 1
ATOM 583 C CA . TRP A 1 83 ? 7.659 10.321 -1.838 1.00 91.94 83 TRP A CA 1
ATOM 584 C C . TRP A 1 83 ? 6.763 11.301 -2.585 1.00 91.94 83 TRP A C 1
ATOM 586 O O . TRP A 1 83 ? 6.489 12.409 -2.122 1.00 91.94 83 TRP A O 1
ATOM 596 N N . ARG A 1 84 ? 6.261 10.879 -3.745 1.00 91.62 84 ARG A N 1
ATOM 597 C CA . ARG A 1 84 ? 5.292 11.652 -4.524 1.00 91.62 84 ARG A CA 1
ATOM 598 C C . ARG A 1 84 ? 3.970 10.916 -4.599 1.00 91.62 84 ARG A C 1
ATOM 600 O O . ARG A 1 84 ? 3.939 9.700 -4.773 1.00 91.62 84 ARG A O 1
ATOM 607 N N . ARG A 1 85 ? 2.867 11.659 -4.530 1.00 91.81 85 ARG A N 1
ATOM 608 C CA . ARG A 1 85 ? 1.546 11.110 -4.848 1.00 91.81 85 ARG A CA 1
ATOM 609 C C . ARG A 1 85 ? 1.526 10.662 -6.305 1.00 91.81 85 ARG A C 1
ATOM 611 O O . ARG A 1 85 ? 2.037 11.370 -7.172 1.00 91.81 85 ARG A O 1
ATOM 618 N N . ILE A 1 86 ? 0.917 9.514 -6.565 1.00 90.25 86 ILE A N 1
ATOM 619 C CA . ILE A 1 86 ? 0.724 9.012 -7.925 1.00 90.25 86 ILE A CA 1
ATOM 620 C C . ILE A 1 86 ? -0.762 8.853 -8.228 1.00 90.25 86 ILE A C 1
ATOM 622 O O . ILE A 1 86 ? -1.607 8.891 -7.332 1.00 90.25 86 ILE A O 1
ATOM 626 N N . ARG A 1 87 ? -1.089 8.735 -9.516 1.00 89.44 87 ARG A N 1
ATOM 627 C CA . ARG A 1 87 ? -2.459 8.461 -9.940 1.00 89.44 87 ARG A CA 1
ATOM 628 C C . ARG A 1 87 ? -2.854 7.062 -9.464 1.00 89.44 87 ARG A C 1
ATOM 630 O O . ARG A 1 87 ? -2.102 6.121 -9.682 1.00 89.44 87 ARG A O 1
ATOM 637 N N . ALA A 1 88 ? -4.031 6.969 -8.863 1.00 85.31 88 ALA A N 1
ATOM 638 C CA . ALA A 1 88 ? -4.607 5.745 -8.329 1.00 85.31 88 ALA A CA 1
ATOM 639 C C . ALA A 1 88 ? -6.077 5.631 -8.744 1.00 85.31 88 ALA A C 1
ATOM 641 O O . ALA A 1 88 ? -6.654 6.587 -9.286 1.00 85.31 88 ALA A O 1
ATOM 642 N N . ASP A 1 89 ? -6.671 4.478 -8.461 1.00 85.62 89 ASP A N 1
ATOM 643 C CA . ASP A 1 89 ? -8.090 4.243 -8.686 1.00 85.62 89 ASP A CA 1
ATOM 644 C C . ASP A 1 89 ? -8.975 5.124 -7.802 1.00 85.62 89 ASP A C 1
ATOM 646 O O . ASP A 1 89 ? -8.557 5.726 -6.805 1.00 85.62 89 ASP A O 1
ATOM 650 N N . ALA A 1 90 ? -10.233 5.265 -8.214 1.00 82.88 90 ALA A N 1
ATOM 651 C CA . ALA A 1 90 ? -11.172 6.131 -7.525 1.00 82.88 90 ALA A CA 1
ATOM 652 C C . ALA A 1 90 ? -11.410 5.640 -6.089 1.00 82.88 90 ALA A C 1
ATOM 654 O O . ALA A 1 90 ? -11.849 4.521 -5.868 1.00 82.88 90 ALA A O 1
ATOM 655 N N . GLY A 1 91 ? -11.176 6.518 -5.112 1.00 84.25 91 GLY A N 1
ATOM 656 C CA . GLY A 1 91 ? -11.355 6.195 -3.691 1.00 84.25 91 GLY A CA 1
ATOM 657 C C . GLY A 1 91 ? -10.052 5.895 -2.964 1.00 84.25 91 GLY A C 1
ATOM 658 O O . GLY A 1 91 ? -9.989 6.098 -1.752 1.00 84.25 91 GLY A O 1
ATOM 659 N N . THR A 1 92 ? -9.018 5.547 -3.719 1.00 89.19 92 THR A N 1
ATOM 660 C CA . THR A 1 92 ? -7.706 5.145 -3.228 1.00 89.19 92 THR A CA 1
ATOM 661 C C . THR A 1 92 ? -6.765 6.344 -3.104 1.00 89.19 92 THR A C 1
ATOM 663 O O . THR A 1 92 ? -6.853 7.322 -3.854 1.00 89.19 92 THR A O 1
ATOM 666 N N . ALA A 1 93 ? -5.856 6.287 -2.134 1.00 91.00 93 ALA A N 1
ATOM 667 C CA . ALA A 1 93 ? -4.741 7.215 -2.011 1.00 91.00 93 ALA A CA 1
ATOM 668 C C . ALA A 1 93 ? -3.427 6.452 -2.147 1.00 91.00 93 ALA A C 1
ATOM 670 O O . ALA A 1 93 ? -3.167 5.543 -1.361 1.00 91.00 93 ALA A O 1
ATOM 671 N N . SER A 1 94 ? -2.585 6.871 -3.092 1.00 92.19 94 SER A N 1
ATOM 672 C CA . SER A 1 94 ? -1.315 6.192 -3.330 1.00 92.19 94 SER A CA 1
ATOM 673 C C . SER A 1 94 ? -0.151 7.163 -3.510 1.00 92.19 94 SER A C 1
ATOM 675 O O . SER A 1 94 ? -0.297 8.282 -4.022 1.00 92.19 94 SER A O 1
ATOM 677 N N . ALA A 1 95 ? 1.022 6.729 -3.064 1.00 93.38 95 ALA A N 1
ATOM 678 C CA . ALA A 1 95 ? 2.276 7.453 -3.172 1.00 93.38 95 ALA A CA 1
ATOM 679 C C . ALA A 1 95 ? 3.412 6.484 -3.490 1.00 93.38 95 ALA A C 1
ATOM 681 O O . ALA A 1 95 ? 3.357 5.311 -3.141 1.00 93.38 95 ALA A O 1
ATOM 682 N N . ALA A 1 96 ? 4.450 6.982 -4.147 1.00 93.62 96 ALA A N 1
ATOM 683 C CA . ALA A 1 96 ? 5.610 6.188 -4.504 1.00 93.62 96 ALA A CA 1
ATOM 684 C C . ALA A 1 96 ? 6.903 6.949 -4.237 1.00 93.62 96 ALA A C 1
ATOM 686 O O . ALA A 1 96 ? 6.987 8.163 -4.463 1.00 93.62 96 ALA A O 1
ATOM 687 N N . ARG A 1 97 ? 7.927 6.196 -3.843 1.00 92.81 97 ARG A N 1
ATOM 688 C CA . ARG A 1 97 ? 9.321 6.599 -3.988 1.00 92.81 97 ARG A CA 1
ATOM 689 C C . ARG A 1 97 ? 9.843 6.002 -5.284 1.00 92.81 97 ARG A C 1
ATOM 691 O O . ARG A 1 97 ? 9.684 4.812 -5.553 1.00 92.81 97 ARG A O 1
ATOM 698 N N . VAL A 1 98 ? 10.438 6.855 -6.102 1.00 90.94 98 VAL A N 1
ATOM 699 C CA . VAL A 1 98 ? 10.932 6.491 -7.428 1.00 90.94 98 VAL A CA 1
ATOM 700 C C . VAL A 1 98 ? 12.443 6.484 -7.390 1.00 90.94 98 VAL A C 1
ATOM 702 O O . VAL A 1 98 ? 13.053 7.402 -6.843 1.00 90.94 98 VAL A O 1
ATOM 705 N N . ASP A 1 99 ? 13.028 5.426 -7.933 1.00 87.94 99 ASP A N 1
ATOM 706 C CA . ASP A 1 99 ? 14.466 5.326 -8.089 1.00 87.94 99 ASP A CA 1
ATOM 707 C C . ASP A 1 99 ? 14.946 6.374 -9.099 1.00 87.94 99 ASP A C 1
ATOM 709 O O . ASP A 1 99 ? 14.419 6.481 -10.207 1.00 87.94 99 ASP A O 1
ATOM 713 N N . ALA A 1 100 ? 15.930 7.178 -8.698 1.00 87.38 100 ALA A N 1
ATOM 714 C CA . ALA A 1 100 ? 16.382 8.310 -9.498 1.00 87.38 100 ALA A CA 1
ATOM 715 C C . ALA A 1 100 ? 17.110 7.872 -10.779 1.00 87.38 100 ALA A C 1
ATOM 717 O O . ALA A 1 100 ? 17.059 8.592 -11.773 1.00 87.38 100 ALA A O 1
ATOM 718 N N . ALA A 1 101 ? 17.765 6.706 -10.766 1.00 89.62 101 ALA A N 1
ATOM 719 C CA . ALA A 1 101 ? 18.550 6.217 -11.896 1.00 89.62 101 ALA A CA 1
ATOM 720 C C . ALA A 1 101 ? 17.671 5.580 -12.983 1.00 89.62 101 ALA A C 1
ATOM 722 O O . ALA A 1 101 ? 17.836 5.863 -14.166 1.00 89.62 101 ALA A O 1
ATOM 723 N N . SER A 1 102 ? 16.727 4.727 -12.586 1.00 87.00 102 SER A N 1
ATOM 724 C CA . SER A 1 102 ? 15.840 3.999 -13.500 1.00 87.00 102 SER A CA 1
ATOM 725 C C . SER A 1 102 ? 14.534 4.733 -13.805 1.00 87.00 102 SER A C 1
ATOM 727 O O . SER A 1 102 ? 13.861 4.411 -14.782 1.00 87.00 102 SER A O 1
ATOM 729 N N . GLY A 1 103 ? 14.129 5.687 -12.961 1.00 87.00 103 GLY A N 1
ATOM 730 C CA . GLY A 1 103 ? 12.820 6.337 -13.043 1.00 87.00 103 GLY A CA 1
ATOM 731 C C . GLY A 1 103 ? 11.644 5.419 -12.684 1.00 87.00 103 GLY A C 1
ATOM 732 O O . GLY A 1 103 ? 10.487 5.833 -12.812 1.00 87.00 103 GLY A O 1
ATOM 733 N N . LEU A 1 104 ? 11.914 4.191 -12.226 1.00 87.69 104 LEU A N 1
ATOM 734 C CA . LEU A 1 104 ? 10.908 3.202 -11.844 1.00 87.69 104 LEU A CA 1
ATOM 735 C C . LEU A 1 104 ? 10.510 3.344 -10.371 1.00 87.69 104 LEU A C 1
ATOM 737 O O . LEU A 1 104 ? 11.257 3.858 -9.538 1.00 87.69 104 LEU A O 1
ATOM 741 N N . ILE A 1 105 ? 9.304 2.885 -10.039 1.00 88.31 105 ILE A N 1
ATOM 742 C CA . ILE A 1 105 ? 8.828 2.854 -8.653 1.00 88.31 105 ILE A CA 1
ATOM 743 C C . ILE A 1 105 ? 9.674 1.843 -7.872 1.00 88.31 105 ILE A C 1
ATOM 745 O O . ILE A 1 105 ? 9.714 0.671 -8.228 1.00 88.31 105 ILE A O 1
ATOM 749 N N . ALA A 1 106 ? 10.337 2.312 -6.815 1.00 85.31 106 ALA A N 1
ATOM 750 C CA . ALA A 1 106 ? 11.151 1.485 -5.929 1.00 85.31 106 ALA A CA 1
ATOM 751 C C . ALA A 1 106 ? 10.353 1.012 -4.709 1.00 85.31 106 ALA A C 1
ATOM 753 O O . ALA A 1 106 ? 10.487 -0.129 -4.279 1.00 85.31 106 ALA A O 1
ATOM 754 N N . GLU A 1 107 ? 9.520 1.893 -4.152 1.00 89.81 107 GLU A N 1
ATOM 755 C CA . GLU A 1 107 ? 8.550 1.555 -3.111 1.00 89.81 107 GLU A CA 1
ATOM 756 C C . GLU A 1 107 ? 7.216 2.221 -3.408 1.00 89.81 107 GLU A C 1
ATOM 758 O O . GLU A 1 107 ? 7.155 3.350 -3.913 1.00 89.81 107 GLU A O 1
ATOM 763 N N . TYR A 1 108 ? 6.152 1.513 -3.057 1.00 92.00 108 TYR A N 1
ATOM 764 C CA . TYR A 1 108 ? 4.786 1.914 -3.316 1.00 92.00 108 TYR A CA 1
ATOM 765 C C . TYR A 1 108 ? 3.964 1.846 -2.029 1.00 92.00 108 TYR A C 1
ATOM 767 O O . TYR A 1 108 ? 4.114 0.934 -1.226 1.00 92.00 108 TYR A O 1
ATOM 775 N N . LEU A 1 109 ? 3.125 2.845 -1.796 1.00 92.31 109 LEU A N 1
ATOM 776 C CA . LEU A 1 109 ? 2.223 2.919 -0.656 1.00 92.31 109 LEU A CA 1
ATOM 777 C C . LEU A 1 109 ? 0.826 3.136 -1.202 1.00 92.31 109 LEU A C 1
ATOM 779 O O . LEU A 1 109 ? 0.595 4.089 -1.952 1.00 92.31 109 LEU A O 1
ATOM 783 N N . ASN A 1 110 ? -0.094 2.282 -0.784 1.00 93.06 110 ASN A N 1
ATOM 784 C CA . ASN A 1 110 ? -1.449 2.258 -1.288 1.00 93.06 110 ASN A CA 1
ATOM 785 C C . ASN A 1 110 ? -2.437 2.123 -0.130 1.00 93.06 110 ASN A C 1
ATOM 787 O O . ASN A 1 110 ? -2.315 1.229 0.702 1.00 93.06 110 ASN A O 1
ATOM 791 N N . ALA A 1 111 ? -3.416 3.020 -0.063 1.00 92.25 111 ALA A N 1
ATOM 792 C CA . ALA A 1 111 ? -4.497 2.966 0.911 1.00 92.25 111 ALA A CA 1
ATOM 793 C C . ALA A 1 111 ? -5.841 2.959 0.184 1.00 92.25 111 ALA A C 1
ATOM 795 O O . ALA A 1 111 ? -6.212 3.954 -0.445 1.00 92.25 111 ALA A O 1
ATOM 796 N N . THR A 1 112 ? -6.572 1.852 0.298 1.00 91.50 112 THR A N 1
ATOM 797 C CA . THR A 1 112 ? -7.852 1.621 -0.380 1.00 91.50 112 THR A CA 1
ATOM 798 C C . THR A 1 112 ? -8.993 1.458 0.628 1.00 91.50 112 THR A C 1
ATOM 800 O O . THR A 1 112 ? -8.774 0.891 1.704 1.00 91.50 112 THR A O 1
ATOM 803 N N . PRO A 1 113 ? -10.210 1.959 0.342 1.00 89.06 113 PRO A N 1
ATOM 804 C CA . PRO A 1 113 ? -11.400 1.515 1.060 1.00 89.06 113 PRO A CA 1
ATOM 805 C C . PRO A 1 113 ? -11.725 0.055 0.710 1.00 89.06 113 PRO A C 1
ATOM 807 O O . PRO A 1 113 ? -11.177 -0.491 -0.245 1.00 89.06 113 PRO A O 1
ATOM 810 N N . GLN A 1 114 ? -12.640 -0.550 1.464 1.00 88.94 114 GLN A N 1
ATOM 811 C CA . GLN A 1 114 ? -13.215 -1.849 1.118 1.00 88.94 114 GLN A CA 1
ATOM 812 C C . GLN A 1 114 ? -14.099 -1.746 -0.133 1.00 88.94 114 GLN A C 1
ATOM 814 O O . GLN A 1 114 ? -14.915 -0.833 -0.258 1.00 88.94 114 GLN A O 1
ATOM 819 N N . GLN A 1 115 ? -13.902 -2.682 -1.054 1.00 83.38 115 GLN A N 1
ATOM 820 C CA . GLN A 1 115 ? -14.466 -2.778 -2.395 1.00 83.38 115 GLN A CA 1
ATOM 821 C C . GLN A 1 115 ? -14.706 -4.251 -2.772 1.00 83.38 115 GLN A C 1
ATOM 823 O O . GLN A 1 115 ? -14.226 -4.738 -3.790 1.00 83.38 115 GLN A O 1
ATOM 828 N N . GLY A 1 116 ? -15.513 -4.954 -1.979 1.00 90.75 116 GLY A N 1
ATOM 829 C CA . GLY A 1 116 ? -15.862 -6.344 -2.256 1.00 90.75 116 GLY A CA 1
ATOM 830 C C . GLY A 1 116 ? -15.691 -7.236 -1.037 1.00 90.75 116 GLY A C 1
ATOM 831 O O . GLY A 1 116 ? -16.127 -6.888 0.065 1.00 90.75 116 GLY A O 1
ATOM 832 N N . GLU A 1 117 ? -15.118 -8.416 -1.272 1.00 93.44 117 GLU A N 1
ATOM 833 C CA . GLU A 1 117 ? -14.981 -9.491 -0.284 1.00 93.44 117 GLU A CA 1
ATOM 834 C C . GLU A 1 117 ? -13.783 -9.313 0.653 1.00 93.44 117 GLU A C 1
ATOM 836 O O 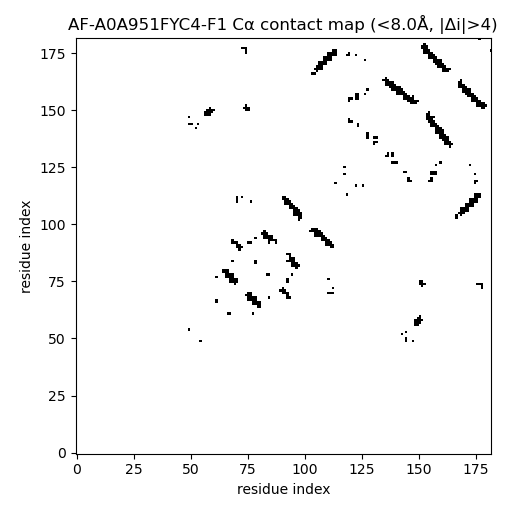. GLU A 1 117 ? -13.659 -10.020 1.660 1.00 93.44 117 GLU A O 1
ATOM 841 N N . GLU A 1 118 ? -12.885 -8.376 0.359 1.00 94.69 118 GLU A N 1
ATOM 842 C CA . GLU A 1 118 ? -11.817 -8.038 1.274 1.00 94.69 118 GLU A CA 1
ATOM 843 C C . GLU A 1 118 ? -12.372 -7.424 2.560 1.00 94.69 118 GLU A C 1
ATOM 845 O O . GLU A 1 118 ? -13.347 -6.682 2.592 1.00 94.69 118 GLU A O 1
ATOM 850 N N . THR A 1 119 ? -11.734 -7.745 3.672 1.00 95.88 119 THR A N 1
ATOM 851 C CA . THR A 1 119 ? -12.085 -7.272 5.003 1.00 95.88 119 THR A CA 1
ATOM 852 C C . THR A 1 119 ? -10.805 -6.982 5.762 1.00 95.88 119 THR A C 1
ATOM 854 O O . THR A 1 119 ? -9.744 -7.551 5.491 1.00 95.88 119 THR A O 1
ATOM 857 N N . LEU A 1 120 ? -10.892 -6.159 6.808 1.00 95.00 120 LEU A N 1
ATOM 858 C CA . LEU A 1 120 ? -9.753 -5.930 7.705 1.00 95.00 120 LEU A CA 1
ATOM 859 C C . LEU A 1 120 ? -9.223 -7.237 8.331 1.00 95.00 120 LEU A C 1
ATOM 861 O O . LEU A 1 120 ? -8.092 -7.281 8.812 1.00 95.00 120 LEU A O 1
ATOM 865 N N . GLN A 1 121 ? -10.045 -8.289 8.364 1.00 96.44 121 GLN A N 1
ATOM 866 C CA . GLN A 1 121 ? -9.713 -9.594 8.922 1.00 96.44 121 GLN A CA 1
ATOM 867 C C . GLN A 1 121 ? -8.986 -10.478 7.907 1.00 96.44 121 GLN A C 1
ATOM 869 O O . GLN A 1 121 ? -8.037 -11.161 8.288 1.00 96.44 121 GLN A O 1
ATOM 874 N N . ASN A 1 122 ? -9.397 -10.470 6.637 1.00 97.00 122 ASN A N 1
ATOM 875 C CA . ASN A 1 122 ? -8.823 -11.344 5.612 1.00 97.00 122 ASN A CA 1
ATOM 876 C C . ASN A 1 122 ? -7.731 -10.673 4.761 1.00 97.00 122 ASN A C 1
ATOM 878 O O . ASN A 1 122 ? -7.062 -11.385 4.019 1.00 97.00 122 ASN A O 1
ATOM 882 N N . TRP A 1 123 ? -7.504 -9.359 4.896 1.00 97.75 123 TRP A N 1
ATOM 883 C CA . TRP A 1 123 ? -6.615 -8.586 4.017 1.00 97.75 123 TRP A CA 1
ATOM 884 C C . TRP A 1 123 ? -5.231 -9.208 3.813 1.00 97.75 123 TRP A C 1
ATOM 886 O O . TRP A 1 123 ? -4.745 -9.289 2.691 1.00 97.75 123 TRP A O 1
ATOM 896 N N . SER A 1 124 ? -4.630 -9.734 4.885 1.00 97.56 124 SER A N 1
ATOM 897 C CA . SER A 1 124 ? -3.308 -10.373 4.843 1.00 97.56 124 SER A CA 1
ATOM 898 C C . SER A 1 124 ? -3.220 -11.611 3.948 1.00 97.56 124 SER A C 1
ATOM 900 O O . SER A 1 124 ? -2.121 -12.036 3.617 1.00 97.56 124 SER A O 1
ATOM 902 N N . ARG A 1 125 ? -4.363 -12.215 3.619 1.00 97.88 125 ARG A N 1
ATOM 903 C CA . ARG A 1 125 ? -4.485 -13.324 2.673 1.00 97.88 125 ARG A CA 1
ATOM 904 C C . ARG A 1 125 ? -5.041 -12.840 1.335 1.00 97.88 125 ARG A C 1
ATOM 906 O O . ARG A 1 125 ? -4.501 -13.189 0.301 1.00 97.88 125 ARG A O 1
ATOM 913 N N . PHE A 1 126 ? -6.087 -12.017 1.370 1.00 98.12 126 PHE A N 1
ATOM 914 C CA . PHE A 1 126 ? -6.750 -11.520 0.167 1.00 98.12 126 PHE A CA 1
ATOM 915 C C . PHE A 1 126 ? -5.778 -10.784 -0.764 1.00 98.12 126 PHE A C 1
ATOM 917 O O . PHE A 1 126 ? -5.770 -11.035 -1.959 1.00 98.12 126 PHE A O 1
ATOM 924 N N . ARG A 1 127 ? -4.936 -9.896 -0.219 1.00 97.44 127 ARG A N 1
ATOM 925 C CA . ARG A 1 127 ? -3.996 -9.068 -0.989 1.00 97.44 127 ARG A CA 1
ATOM 926 C C . ARG A 1 127 ? -3.027 -9.884 -1.866 1.00 97.44 127 ARG A C 1
ATOM 928 O O . ARG A 1 127 ? -2.990 -9.598 -3.064 1.00 97.44 127 ARG A O 1
ATOM 935 N N . PRO A 1 128 ? -2.243 -10.833 -1.314 1.00 97.81 128 PRO A N 1
ATOM 936 C CA . PRO A 1 128 ? -1.330 -11.639 -2.121 1.00 97.81 128 PRO A CA 1
ATOM 937 C C . PRO A 1 128 ? -2.072 -12.590 -3.070 1.00 97.81 128 PRO A C 1
ATOM 939 O O . PRO A 1 128 ? -1.644 -12.735 -4.212 1.00 97.81 128 PRO A O 1
ATOM 942 N N . ASP A 1 129 ? -3.198 -13.183 -2.645 1.00 98.12 129 ASP A N 1
ATOM 943 C CA . ASP A 1 129 ? -4.023 -14.040 -3.515 1.00 98.12 129 ASP A CA 1
ATOM 944 C C . ASP A 1 129 ? -4.514 -13.237 -4.741 1.00 98.12 129 ASP A C 1
ATOM 946 O O . ASP A 1 129 ? -4.361 -13.672 -5.880 1.00 98.12 129 ASP A O 1
ATOM 950 N N . HIS A 1 130 ? -4.980 -12.003 -4.524 1.00 95.94 130 HIS A N 1
ATOM 951 C CA . HIS A 1 130 ? -5.431 -11.108 -5.588 1.00 95.94 130 HIS A CA 1
ATOM 952 C C . HIS A 1 130 ? -4.314 -10.715 -6.570 1.00 95.94 130 HIS A C 1
ATOM 954 O O . HIS A 1 130 ? -4.541 -10.739 -7.774 1.00 95.94 130 HIS A O 1
ATOM 960 N N . ASN A 1 131 ? -3.097 -10.414 -6.093 1.00 96.44 131 ASN A N 1
ATOM 961 C CA . ASN A 1 131 ? -1.944 -10.161 -6.977 1.00 96.44 131 ASN A CA 1
ATOM 962 C C . ASN A 1 131 ? -1.692 -11.343 -7.920 1.00 96.44 131 ASN A C 1
ATOM 964 O O . ASN A 1 131 ? -1.492 -11.173 -9.125 1.00 96.44 131 ASN A O 1
ATOM 968 N N . LEU A 1 132 ? -1.698 -12.559 -7.370 1.00 97.56 132 LEU A N 1
ATOM 969 C CA . LEU A 1 132 ? -1.476 -13.771 -8.153 1.00 97.56 132 LEU A CA 1
ATOM 970 C C . LEU A 1 132 ? -2.576 -13.966 -9.205 1.00 97.56 132 LEU A C 1
ATOM 972 O O . LEU A 1 132 ? -2.259 -14.292 -10.354 1.00 97.56 132 LEU A O 1
ATOM 976 N N . ASP A 1 133 ? -3.833 -13.700 -8.843 1.00 97.25 133 ASP A N 1
ATOM 977 C CA . ASP A 1 133 ? -4.983 -13.756 -9.752 1.00 97.25 133 ASP A CA 1
ATOM 978 C C . ASP A 1 133 ? -4.902 -12.705 -10.877 1.00 97.25 133 ASP A C 1
ATOM 980 O O . ASP A 1 133 ? -5.267 -12.989 -12.021 1.00 97.25 133 ASP A O 1
ATOM 984 N N . GLU A 1 134 ? -4.360 -11.513 -10.599 1.00 94.38 134 GLU A N 1
ATOM 985 C CA . GLU A 1 134 ? -4.101 -10.469 -11.607 1.00 94.38 134 GLU A CA 1
ATOM 986 C C . GLU A 1 134 ? -2.909 -10.790 -12.528 1.00 94.38 134 GLU A C 1
ATOM 988 O O . GLU A 1 134 ? -2.674 -10.113 -13.536 1.00 94.38 134 GLU A O 1
ATOM 993 N N . GLY A 1 135 ? -2.188 -11.874 -12.241 1.00 97.44 135 GLY A N 1
ATOM 994 C CA . GLY A 1 135 ? -1.074 -12.350 -13.046 1.00 97.44 135 GLY A CA 1
ATOM 995 C C . GLY A 1 135 ? 0.290 -11.844 -12.586 1.00 97.44 135 GLY A C 1
ATOM 996 O O . GLY A 1 135 ? 1.276 -12.052 -13.306 1.00 97.44 135 GLY A O 1
ATOM 997 N N . ASP A 1 136 ? 0.380 -11.252 -11.397 1.00 97.00 136 ASP A N 1
ATOM 998 C CA . ASP A 1 136 ? 1.663 -10.934 -10.788 1.00 97.00 136 ASP A CA 1
ATOM 999 C C . ASP A 1 136 ? 2.412 -12.205 -10.379 1.00 97.00 136 ASP A C 1
ATOM 1001 O O . ASP A 1 136 ? 1.893 -13.329 -10.368 1.00 97.00 136 ASP A O 1
ATOM 1005 N N . ARG A 1 137 ? 3.717 -12.046 -10.170 1.00 97.75 137 ARG A N 1
ATOM 1006 C CA . ARG A 1 137 ? 4.661 -13.146 -9.970 1.00 97.75 137 ARG A CA 1
ATOM 1007 C C . ARG A 1 137 ? 5.595 -12.849 -8.809 1.00 97.75 137 ARG A C 1
ATOM 1009 O O . ARG A 1 137 ? 5.875 -11.696 -8.501 1.00 97.75 137 ARG A O 1
ATOM 1016 N N . HIS A 1 138 ? 6.158 -13.913 -8.239 1.00 97.06 138 HIS A N 1
ATOM 1017 C CA . HIS A 1 138 ? 7.111 -13.844 -7.122 1.00 97.06 138 HIS A CA 1
ATOM 1018 C C . HIS A 1 138 ? 6.548 -13.094 -5.905 1.00 97.06 138 HIS A C 1
ATOM 1020 O O . HIS A 1 138 ? 7.278 -12.348 -5.257 1.00 97.06 138 HIS A O 1
ATOM 1026 N N . GLU A 1 139 ? 5.259 -13.291 -5.631 1.00 97.62 139 GLU A N 1
ATOM 1027 C CA . GLU A 1 139 ? 4.571 -12.728 -4.474 1.00 97.62 139 GLU A CA 1
ATOM 1028 C C . GLU A 1 139 ? 5.239 -13.189 -3.173 1.00 97.62 139 GLU A C 1
ATOM 1030 O O . GLU A 1 139 ? 5.427 -14.386 -2.934 1.00 97.62 139 GLU A O 1
ATOM 1035 N N . GLN A 1 140 ? 5.603 -12.230 -2.328 1.00 98.19 140 GLN A N 1
ATOM 1036 C CA . GLN A 1 140 ? 6.202 -12.472 -1.027 1.00 98.19 140 GLN A CA 1
ATOM 1037 C C . GLN A 1 140 ? 5.673 -11.466 -0.007 1.00 98.19 140 GLN A C 1
ATOM 1039 O O . GLN A 1 140 ? 6.000 -10.283 -0.061 1.00 98.19 140 GLN A O 1
ATOM 1044 N N . VAL A 1 141 ? 4.946 -11.958 0.995 1.00 98.00 141 VAL A N 1
ATOM 1045 C CA . VAL A 1 141 ? 4.550 -11.154 2.156 1.00 98.00 141 VAL A CA 1
ATOM 1046 C C . VAL A 1 141 ? 5.751 -10.977 3.088 1.00 98.00 141 VAL A C 1
ATOM 1048 O O . VAL A 1 141 ? 6.263 -11.941 3.654 1.00 98.00 141 VAL A O 1
ATOM 1051 N N . LEU A 1 142 ? 6.192 -9.732 3.262 1.00 97.56 142 LEU A N 1
ATOM 1052 C CA . LEU A 1 142 ? 7.288 -9.333 4.150 1.00 97.56 142 LEU A CA 1
ATOM 1053 C C . LEU A 1 142 ? 6.792 -9.018 5.566 1.00 97.56 142 LEU A C 1
ATOM 1055 O O . LEU A 1 142 ? 7.483 -9.290 6.546 1.00 97.56 142 LEU A O 1
ATOM 1059 N N . ALA A 1 143 ? 5.596 -8.440 5.685 1.00 97.44 143 ALA A N 1
ATOM 1060 C CA . ALA A 1 143 ? 4.941 -8.188 6.963 1.00 97.44 143 ALA A CA 1
ATOM 1061 C C . ALA A 1 143 ? 3.428 -8.053 6.781 1.00 97.44 143 ALA A C 1
ATOM 1063 O O . ALA A 1 143 ? 2.956 -7.615 5.738 1.00 97.44 143 ALA A O 1
ATOM 1064 N N . ALA A 1 144 ? 2.657 -8.355 7.822 1.00 97.62 144 ALA A N 1
ATOM 1065 C CA . ALA A 1 144 ? 1.229 -8.069 7.848 1.00 97.62 144 ALA A CA 1
ATOM 1066 C C . ALA A 1 144 ? 0.791 -7.641 9.247 1.00 97.62 144 ALA A C 1
ATOM 1068 O O . ALA A 1 144 ? 1.302 -8.132 10.254 1.00 97.62 144 ALA A O 1
ATOM 1069 N N . ALA A 1 145 ? -0.166 -6.721 9.310 1.00 96.50 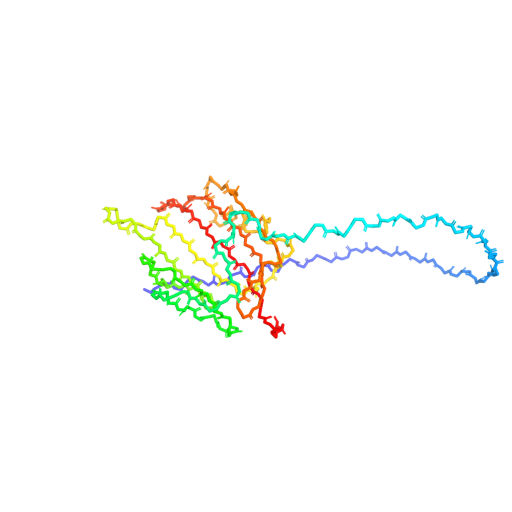145 ALA A N 1
ATOM 1070 C CA . ALA A 1 145 ? -0.755 -6.279 10.562 1.00 96.50 145 ALA A CA 1
ATOM 1071 C C . ALA A 1 145 ? -2.235 -5.938 10.395 1.00 96.50 145 ALA A C 1
ATOM 1073 O O . ALA A 1 145 ? -2.707 -5.522 9.333 1.00 96.50 145 ALA A O 1
ATOM 1074 N N . ARG A 1 146 ? -2.980 -6.114 11.484 1.00 94.44 146 ARG A N 1
ATOM 1075 C CA . ARG A 1 146 ? -4.410 -5.810 11.593 1.00 94.44 146 ARG A CA 1
ATOM 1076 C C . ARG A 1 146 ? -4.632 -4.801 12.707 1.0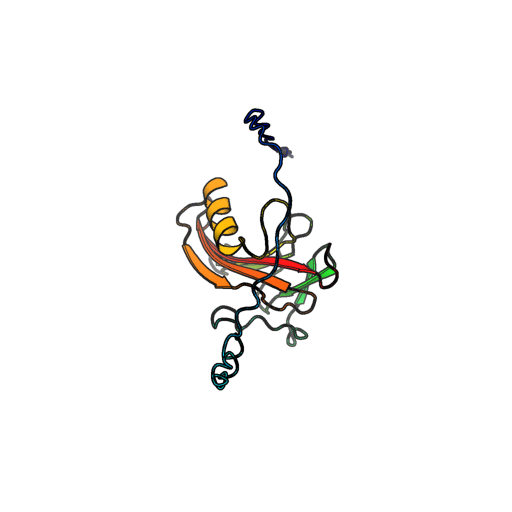0 94.44 146 ARG A C 1
ATOM 1078 O O . ARG A 1 146 ? -3.751 -4.576 13.531 1.00 94.44 146 ARG A O 1
ATOM 1085 N N . ALA A 1 147 ? -5.830 -4.223 12.728 1.00 91.19 147 ALA A N 1
ATOM 1086 C CA . ALA A 1 147 ? -6.262 -3.253 13.734 1.00 91.19 147 ALA A CA 1
ATOM 1087 C C . ALA A 1 147 ? -5.351 -2.014 13.860 1.00 91.19 147 ALA A C 1
ATOM 1089 O O . ALA A 1 147 ? -5.447 -1.280 14.848 1.00 91.19 147 ALA A O 1
ATOM 1090 N N . LEU A 1 148 ? -4.544 -1.728 12.833 1.00 91.12 148 LEU A N 1
ATOM 1091 C CA . LEU A 1 148 ? -3.676 -0.560 12.776 1.00 91.12 148 LEU A CA 1
ATOM 1092 C C . LEU A 1 148 ? -4.512 0.709 12.921 1.00 91.12 148 LEU A C 1
ATOM 1094 O O . LEU A 1 148 ? -5.599 0.826 12.346 1.00 91.12 148 LEU A O 1
ATOM 1098 N N . ARG A 1 149 ? -4.021 1.652 13.722 1.00 87.81 149 ARG A N 1
ATOM 1099 C CA . ARG A 1 149 ? -4.672 2.943 13.938 1.00 87.81 149 ARG A CA 1
ATOM 1100 C C . ARG A 1 149 ? -4.160 3.942 12.911 1.00 87.81 149 ARG A C 1
ATOM 1102 O O . ARG A 1 149 ? -2.962 4.176 12.807 1.00 87.81 149 ARG A O 1
ATOM 1109 N N . PHE A 1 150 ? -5.090 4.556 12.195 1.00 83.75 150 PHE A N 1
ATOM 1110 C CA . PHE A 1 150 ? -4.839 5.701 11.331 1.00 83.75 150 PHE A CA 1
ATOM 1111 C C . PHE A 1 150 ? -5.442 6.935 11.992 1.00 83.75 150 PHE A C 1
ATOM 1113 O O . PHE A 1 150 ? -6.415 6.828 12.737 1.00 83.75 150 PHE A O 1
ATOM 1120 N N . ARG A 1 151 ? -4.928 8.125 11.668 1.00 81.31 151 ARG A N 1
ATOM 1121 C CA . ARG A 1 151 ? -5.464 9.387 12.205 1.00 81.31 151 ARG A CA 1
ATOM 1122 C C . ARG A 1 151 ? -6.983 9.531 12.008 1.00 81.31 151 ARG A C 1
ATOM 1124 O O . ARG A 1 151 ? -7.657 10.127 12.836 1.00 81.31 151 ARG A O 1
ATOM 1131 N N . SER A 1 152 ? -7.517 9.004 10.907 1.00 79.31 152 SER A N 1
ATOM 1132 C CA . SER A 1 152 ? -8.935 9.097 10.532 1.00 79.31 152 SER A CA 1
ATOM 1133 C C . SER A 1 152 ? -9.691 7.763 10.580 1.00 79.31 152 SER A C 1
ATOM 1135 O O . SER A 1 152 ? -10.831 7.698 10.126 1.00 79.31 152 SER A O 1
ATOM 1137 N N . GLY A 1 153 ? -9.117 6.708 11.170 1.00 86.44 153 GLY A N 1
ATOM 1138 C CA . GLY A 1 153 ? -9.792 5.414 11.239 1.00 86.44 153 GLY A CA 1
ATOM 1139 C C . GLY A 1 153 ? -8.882 4.244 11.587 1.00 86.44 153 GLY A C 1
ATOM 1140 O O . GLY A 1 153 ? -8.003 4.327 12.446 1.00 86.44 153 GLY A O 1
ATOM 1141 N N . SER A 1 154 ? -9.118 3.115 10.931 1.00 89.88 154 SER A N 1
ATOM 1142 C CA . SER A 1 154 ? -8.404 1.869 11.189 1.00 89.88 154 SER A CA 1
ATOM 1143 C C . SER A 1 154 ? -8.123 1.096 9.923 1.00 89.88 154 SER A C 1
ATOM 1145 O O . SER A 1 154 ? -8.881 1.224 8.969 1.00 89.88 154 SER A O 1
ATOM 1147 N N . GLY A 1 155 ? -7.112 0.235 9.935 1.00 92.25 155 GLY A N 1
ATOM 1148 C CA . GLY A 1 155 ? -6.828 -0.589 8.773 1.00 92.25 155 GLY A CA 1
ATOM 1149 C C . GLY A 1 155 ? -6.137 -1.906 9.071 1.00 92.25 155 GLY A C 1
ATOM 1150 O O . GLY A 1 155 ? -5.758 -2.215 10.205 1.00 92.25 155 GLY A O 1
ATOM 1151 N N . SER A 1 156 ? -5.981 -2.678 8.006 1.00 95.75 156 SER A N 1
ATOM 1152 C CA . SER A 1 156 ? -5.065 -3.803 7.927 1.00 95.75 156 SER A CA 1
ATOM 1153 C C . SER A 1 156 ? -4.118 -3.539 6.772 1.00 95.75 156 SER A C 1
ATOM 1155 O O . SER A 1 156 ? -4.551 -3.056 5.731 1.00 95.75 156 SER A O 1
ATOM 1157 N N . CYS A 1 157 ? -2.835 -3.819 6.969 1.00 96.00 157 CYS A N 1
ATOM 1158 C CA . CYS A 1 157 ? -1.821 -3.597 5.953 1.00 96.00 157 CYS A CA 1
ATOM 1159 C C . CYS A 1 157 ? -0.981 -4.849 5.738 1.00 96.00 157 CYS A C 1
ATOM 1161 O O . CYS A 1 157 ? -0.752 -5.628 6.668 1.00 96.00 157 CYS A O 1
ATOM 1163 N N . VAL A 1 158 ? -0.497 -4.982 4.513 1.00 98.00 158 VAL A N 1
ATOM 1164 C CA . VAL A 1 158 ? 0.502 -5.950 4.078 1.00 98.00 158 VAL A CA 1
ATOM 1165 C C . VAL A 1 158 ? 1.675 -5.157 3.520 1.00 98.00 158 VAL A C 1
ATOM 1167 O O . VAL A 1 158 ? 1.469 -4.164 2.829 1.00 98.00 158 VAL A O 1
ATOM 1170 N N . ILE A 1 159 ? 2.892 -5.558 3.870 1.00 97.00 159 ILE A N 1
ATOM 1171 C CA . ILE A 1 159 ? 4.084 -5.201 3.112 1.00 97.00 159 ILE A CA 1
ATOM 1172 C C . ILE A 1 159 ? 4.394 -6.417 2.262 1.00 97.00 159 ILE A C 1
ATOM 1174 O O . ILE A 1 159 ? 4.714 -7.469 2.819 1.00 97.00 159 ILE A O 1
ATOM 1178 N N . ASP A 1 160 ? 4.266 -6.290 0.954 1.00 97.50 160 ASP A N 1
ATOM 1179 C CA . ASP A 1 160 ? 4.530 -7.355 0.002 1.00 97.50 160 ASP A CA 1
ATOM 1180 C C . ASP A 1 160 ? 5.622 -6.947 -0.992 1.00 97.50 160 ASP A C 1
ATOM 1182 O O . ASP A 1 160 ? 6.078 -5.799 -1.070 1.00 97.50 160 ASP A O 1
ATOM 1186 N N . ARG A 1 161 ? 6.122 -7.951 -1.702 1.00 97.38 161 ARG A N 1
ATOM 1187 C CA . ARG A 1 161 ? 7.038 -7.796 -2.816 1.00 97.38 161 ARG A CA 1
ATOM 1188 C C . ARG A 1 161 ? 6.579 -8.703 -3.934 1.00 97.38 161 ARG A C 1
ATOM 1190 O O . ARG A 1 161 ? 6.368 -9.888 -3.708 1.00 97.38 161 ARG A O 1
ATOM 1197 N N . TYR A 1 162 ? 6.493 -8.154 -5.134 1.00 95.69 162 TYR A N 1
ATOM 1198 C CA . TYR A 1 162 ? 6.027 -8.886 -6.303 1.00 95.69 162 TYR A CA 1
ATOM 1199 C C . TYR A 1 162 ? 6.586 -8.287 -7.591 1.00 95.69 162 TYR A C 1
ATOM 1201 O O . TYR A 1 162 ? 7.272 -7.259 -7.597 1.00 95.69 162 TYR A O 1
ATOM 1209 N N . ARG 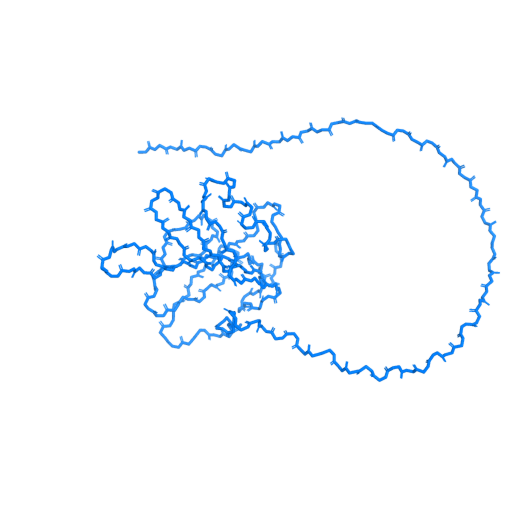A 1 163 ? 6.346 -8.966 -8.709 1.00 95.31 163 ARG A N 1
ATOM 1210 C CA . ARG A 1 163 ? 6.726 -8.522 -10.047 1.00 95.31 163 ARG A CA 1
ATOM 1211 C C . ARG A 1 163 ? 5.531 -8.551 -10.978 1.00 95.31 163 ARG A C 1
ATOM 1213 O O . ARG A 1 163 ? 4.869 -9.573 -11.116 1.00 95.31 163 ARG A O 1
ATOM 1220 N N . THR A 1 164 ? 5.373 -7.448 -11.692 1.00 91.25 164 THR A N 1
ATOM 1221 C CA . THR A 1 164 ? 4.525 -7.353 -12.880 1.00 91.25 164 THR A CA 1
ATOM 1222 C C . THR A 1 164 ? 5.364 -7.665 -14.127 1.00 91.25 164 THR A C 1
ATOM 1224 O O . THR A 1 164 ? 6.589 -7.806 -14.064 1.00 91.25 164 THR A O 1
ATOM 1227 N N . SER A 1 165 ? 4.738 -7.649 -15.305 1.00 90.44 165 SER A N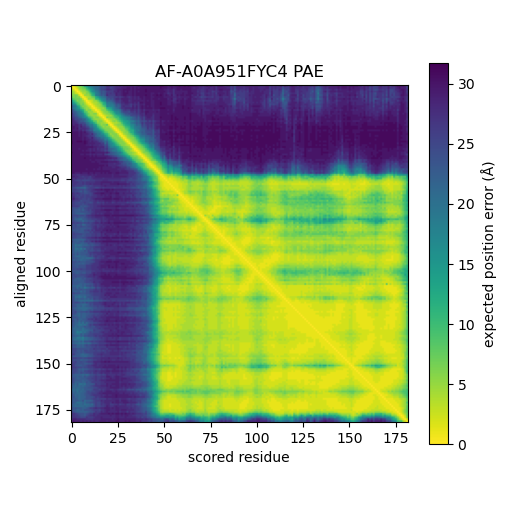 1
ATOM 1228 C CA . SER A 1 165 ? 5.453 -7.686 -16.594 1.00 90.44 165 SER A CA 1
ATOM 1229 C C . SER A 1 165 ? 6.361 -6.473 -16.860 1.00 90.44 165 SER A C 1
ATOM 1231 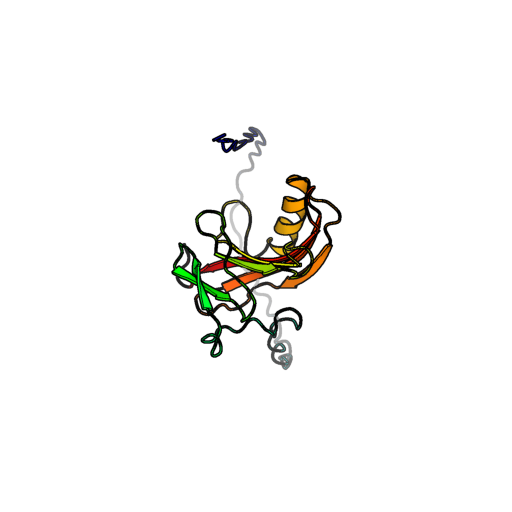O O . SER A 1 165 ? 7.160 -6.510 -17.793 1.00 90.44 165 SER A O 1
ATOM 1233 N N . ARG A 1 166 ? 6.241 -5.388 -16.081 1.00 86.50 166 ARG A N 1
ATOM 1234 C CA . ARG A 1 166 ? 6.938 -4.113 -16.328 1.00 86.50 166 ARG A CA 1
ATOM 1235 C C . ARG A 1 166 ? 8.000 -3.780 -15.290 1.00 86.50 166 ARG A C 1
ATOM 1237 O O . ARG A 1 166 ? 9.002 -3.161 -15.630 1.00 86.50 166 ARG A O 1
ATOM 1244 N N . ALA A 1 167 ? 7.754 -4.125 -14.033 1.00 87.75 167 ALA A N 1
ATOM 1245 C CA . ALA A 1 167 ? 8.598 -3.739 -12.910 1.00 87.75 167 ALA A CA 1
ATOM 1246 C C . ALA A 1 167 ? 8.391 -4.666 -11.707 1.00 87.75 167 ALA A C 1
ATOM 1248 O O . ALA A 1 167 ? 7.362 -5.337 -11.588 1.00 87.75 167 ALA A O 1
ATOM 1249 N N . GLY A 1 168 ? 9.381 -4.671 -10.814 1.00 90.81 168 GLY A N 1
ATOM 1250 C CA . GLY A 1 168 ? 9.247 -5.214 -9.466 1.00 90.81 168 GLY A CA 1
ATOM 1251 C C . GLY A 1 168 ? 8.818 -4.130 -8.485 1.00 90.81 168 GLY A C 1
ATOM 1252 O O . GLY A 1 168 ? 9.241 -2.984 -8.616 1.00 90.81 168 GLY A O 1
ATOM 1253 N N . TYR A 1 169 ? 8.010 -4.516 -7.506 1.00 90.81 169 TYR A N 1
ATOM 1254 C CA . TYR A 1 169 ? 7.460 -3.630 -6.491 1.00 90.81 169 TYR A CA 1
ATOM 1255 C C . TYR A 1 169 ? 7.746 -4.181 -5.099 1.00 90.81 169 TYR A C 1
ATOM 1257 O O . TYR A 1 169 ? 7.716 -5.391 -4.882 1.00 90.81 169 TYR A O 1
ATOM 1265 N N . GLN A 1 170 ? 8.017 -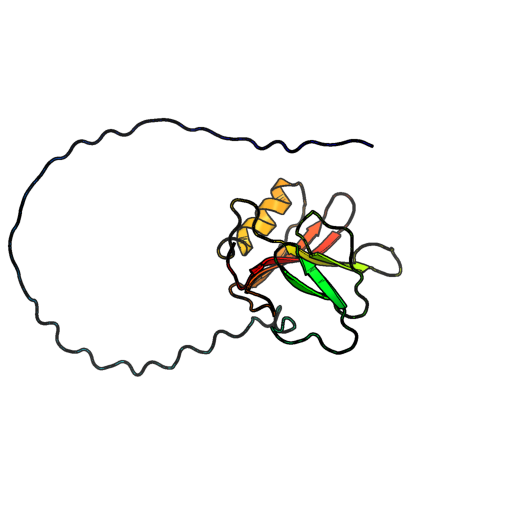3.274 -4.164 1.00 95.06 170 GLN A N 1
ATOM 1266 C CA . GLN A 1 170 ? 7.776 -3.488 -2.745 1.00 95.06 170 GLN A CA 1
ATOM 1267 C C . GLN A 1 170 ? 6.648 -2.538 -2.355 1.00 95.06 170 GLN A C 1
ATOM 1269 O O . GLN A 1 170 ? 6.823 -1.315 -2.433 1.00 95.06 170 GLN A O 1
ATOM 1274 N N . GLU A 1 171 ? 5.492 -3.083 -1.998 1.00 95.25 171 GLU A N 1
ATOM 1275 C CA . GLU A 1 171 ? 4.302 -2.297 -1.701 1.00 95.25 171 GLU A CA 1
ATOM 1276 C C . GLU A 1 171 ? 3.915 -2.418 -0.229 1.00 95.25 171 GLU A C 1
ATOM 1278 O O . GLU A 1 171 ? 4.018 -3.467 0.395 1.00 95.25 171 GLU A O 1
ATOM 1283 N N . ILE A 1 172 ? 3.469 -1.299 0.331 1.00 95.31 172 ILE A N 1
ATOM 1284 C CA . ILE A 1 172 ? 2.741 -1.225 1.588 1.00 95.31 172 ILE A CA 1
ATOM 1285 C C . ILE A 1 172 ? 1.270 -1.022 1.214 1.00 95.31 172 ILE A C 1
ATOM 1287 O O . ILE A 1 172 ? 0.841 0.100 0.932 1.00 95.31 172 ILE A O 1
ATOM 1291 N N . ALA A 1 173 ? 0.505 -2.108 1.188 1.00 95.81 173 ALA A N 1
ATOM 1292 C CA . ALA A 1 173 ? -0.890 -2.121 0.773 1.00 95.81 173 ALA A CA 1
ATOM 1293 C C . ALA A 1 173 ? -1.810 -2.159 1.996 1.00 95.81 173 ALA A C 1
ATOM 1295 O O . ALA A 1 173 ? -1.808 -3.121 2.769 1.00 95.81 173 ALA A O 1
ATOM 1296 N N . CYS A 1 174 ? -2.615 -1.118 2.178 1.00 94.38 174 CYS A N 1
ATOM 1297 C CA . CYS A 1 174 ? -3.487 -0.940 3.330 1.00 94.38 174 CYS A CA 1
ATOM 1298 C C . CYS A 1 174 ? -4.960 -0.886 2.925 1.00 94.38 174 CYS A C 1
ATOM 1300 O O . CYS A 1 174 ? -5.387 0.017 2.206 1.00 94.38 174 CYS A O 1
ATOM 1302 N N . LEU A 1 175 ? -5.754 -1.785 3.497 1.00 94.06 175 LEU A N 1
ATOM 1303 C CA . LEU A 1 175 ? -7.203 -1.669 3.530 1.00 94.06 175 LEU A CA 1
ATOM 1304 C C . LEU A 1 175 ? -7.598 -0.793 4.719 1.00 94.06 175 LEU A C 1
ATOM 1306 O O . LEU A 1 175 ? -7.272 -1.117 5.866 1.00 94.06 175 LEU A O 1
ATOM 1310 N N . VAL A 1 176 ? -8.285 0.319 4.464 1.00 91.50 176 VAL A N 1
ATOM 1311 C CA . VAL A 1 176 ? -8.641 1.302 5.493 1.00 91.50 176 VAL A CA 1
ATOM 1312 C C . VAL A 1 176 ? -10.145 1.517 5.592 1.00 91.50 176 VAL A C 1
ATOM 1314 O O . VAL A 1 176 ? -10.861 1.626 4.602 1.00 91.50 176 VAL A O 1
ATOM 1317 N N . ARG A 1 177 ? -10.617 1.653 6.828 1.00 88.50 177 ARG A N 1
ATOM 1318 C CA . ARG A 1 177 ? -11.992 1.993 7.187 1.00 88.50 177 ARG A CA 1
ATOM 1319 C C . ARG A 1 177 ? -11.996 3.278 8.000 1.00 88.50 177 ARG A C 1
ATOM 1321 O O . ARG A 1 177 ? -11.198 3.418 8.931 1.00 88.50 177 ARG A O 1
ATOM 1328 N N . GLY A 1 178 ? -12.892 4.199 7.653 1.00 80.38 178 GLY A N 1
ATOM 1329 C CA . GLY A 1 178 ? -13.036 5.461 8.376 1.00 80.38 178 GLY A CA 1
ATOM 1330 C C . GLY A 1 178 ? -13.579 5.297 9.790 1.00 80.38 178 GLY A C 1
ATOM 1331 O O . GLY A 1 178 ? -14.140 4.264 10.149 1.00 80.38 178 GLY A O 1
ATOM 1332 N N . ALA A 1 179 ? -13.390 6.333 10.609 1.00 72.19 179 ALA A N 1
ATOM 1333 C CA . ALA A 1 179 ? -13.910 6.381 11.977 1.00 72.19 179 ALA A CA 1
ATOM 1334 C C . ALA A 1 179 ? -15.449 6.356 12.037 1.00 72.19 179 ALA A C 1
ATOM 1336 O O . ALA A 1 179 ? -16.021 5.881 13.014 1.00 72.19 179 ALA A O 1
ATOM 1337 N N . ARG A 1 180 ? -16.114 6.845 10.986 1.00 63.88 180 ARG A N 1
ATOM 1338 C CA . ARG A 1 180 ? -17.540 6.628 10.741 1.00 63.88 180 ARG A CA 1
ATOM 1339 C C . ARG A 1 180 ? -17.605 5.475 9.752 1.00 63.88 180 ARG A C 1
ATOM 1341 O O . ARG A 1 180 ? -17.183 5.653 8.616 1.00 63.88 180 ARG A O 1
ATOM 1348 N N . GLY A 1 181 ? -17.954 4.285 10.231 1.00 51.81 181 GLY A N 1
ATOM 1349 C CA . GLY A 1 181 ? -18.037 3.107 9.375 1.00 51.81 181 GLY A CA 1
ATOM 1350 C C . GLY A 1 181 ? -19.062 3.355 8.276 1.00 51.81 181 GLY A C 1
ATOM 1351 O O . GLY A 1 181 ? -20.205 3.675 8.587 1.00 51.81 181 GLY A O 1
ATOM 1352 N N . GLU A 1 182 ? -18.631 3.239 7.029 1.00 46.28 182 GLU A N 1
ATOM 1353 C CA . GLU A 1 182 ? -19.505 3.053 5.874 1.00 46.28 182 GLU A CA 1
ATOM 1354 C C . GLU A 1 182 ? -19.172 1.686 5.286 1.00 46.28 182 GLU A C 1
ATOM 1356 O O . GLU A 1 182 ? -17.953 1.394 5.179 1.00 46.28 182 GLU A O 1
#